Protein AF-0000000083104344 (afdb_homodimer)

pLDDT: mean 94.49, std 7.55, range [43.81, 98.81]

Secondary structure (DSSP, 8-state):
--EEEEEES-HHHHHHHHHHHHHH-SS--EEEEEES-TTS-SS--HHHHHHHHHHH-SSS-EEEEESSHHHHHHHHHHHHTS-HHHHTTEEE--S-HHHHHHHHHHHHHTT--HHHHHHHHHHGGG------/--EEEEEES-HHHHHHHHHHHHHH-SS--EEEEEES-TTS-SS--HHHHHHHHHHH-SSS-EEEEESSHHHHHHHHHHHHTS-HHHHTTEEE--S-HHHHHHHHHHHHHTT--HHHHHHHHHHGGG------

InterPro domains:
  IPR004701 Phosphotransferase system, mannose-type IIA component [PF03610] (3-117)
  IPR004701 Phosphotransferase system, mannose-type IIA component [PS51096] (1-128)
  IPR012844 Dihydroxyacetone kinase phosphotransferase subunit, N-terminal domain [TIGR02364] (2-124)
  IPR036662 Phosphotransferase system, mannose-type IIA component superfamily [G3DSA:3.40.50.510] (1-128)
  IPR036662 Phosphotransferase system, mannose-type IIA component superfamily [SSF53062] (1-128)
  IPR039643 Dihydroxyacetone kinase phosphotransferase subunit DhaM [PTHR38594] (1-129)

Structure (mmCIF, N/CA/C/O backbone):
data_AF-0000000083104344-model_v1
#
loop_
_entity.id
_entity.type
_entity.pdbx_description
1 polymer 'phosphoenolpyruvate--glycerone phosphotransferase'
#
loop_
_atom_site.group_PDB
_atom_site.id
_atom_site.type_symbol
_atom_site.label_atom_id
_atom_site.label_alt_id
_atom_site.label_comp_id
_atom_site.label_asym_id
_atom_site.label_entity_id
_atom_site.label_seq_id
_atom_site.pdbx_PDB_ins_code
_atom_site.Cartn_x
_atom_site.Cartn_y
_atom_site.Cartn_z
_atom_site.occupancy
_atom_site.B_iso_or_equiv
_atom_site.auth_seq_id
_atom_site.auth_comp_id
_atom_site.auth_asym_id
_atom_site.auth_atom_id
_atom_site.pdbx_PDB_model_num
ATOM 1 N N . MET A 1 1 ? -5.652 -21.922 -9.305 1 89.94 1 MET A N 1
ATOM 2 C CA . MET A 1 1 ? -6.02 -20.562 -8.945 1 89.94 1 MET A CA 1
ATOM 3 C C . MET A 1 1 ? -4.863 -19.594 -9.195 1 89.94 1 MET A C 1
ATOM 5 O O . MET A 1 1 ? -3.697 -20 -9.125 1 89.94 1 MET A O 1
ATOM 9 N N . ILE A 1 2 ? -5.172 -18.438 -9.602 1 96.44 2 ILE A N 1
ATOM 10 C CA . ILE A 1 2 ? -4.129 -17.453 -9.828 1 96.44 2 ILE A CA 1
ATOM 11 C C . ILE A 1 2 ? -3.494 -17.047 -8.5 1 96.44 2 ILE A C 1
ATOM 13 O O . ILE A 1 2 ? -4.199 -16.75 -7.531 1 96.44 2 ILE A O 1
ATOM 17 N N . GLY A 1 3 ? -2.213 -17.188 -8.398 1 98 3 GLY A N 1
ATOM 18 C CA . GLY A 1 3 ? -1.489 -16.75 -7.215 1 98 3 GLY A CA 1
ATOM 19 C C . GLY A 1 3 ? -1.139 -15.273 -7.238 1 98 3 GLY A C 1
ATOM 20 O O . GLY A 1 3 ? -0.984 -14.688 -8.312 1 98 3 GLY A O 1
ATOM 21 N N . ILE A 1 4 ? -1.075 -14.711 -6.109 1 98.44 4 ILE A N 1
ATOM 22 C CA . ILE A 1 4 ? -0.648 -13.328 -5.957 1 98.44 4 ILE A CA 1
ATOM 23 C C . ILE A 1 4 ? 0.55 -13.258 -5.012 1 98.44 4 ILE A C 1
ATOM 25 O O . ILE A 1 4 ? 0.563 -13.906 -3.967 1 98.44 4 ILE A O 1
ATOM 29 N N . VAL A 1 5 ? 1.564 -12.562 -5.395 1 98.81 5 VAL A N 1
ATOM 30 C CA . VAL A 1 5 ? 2.727 -12.336 -4.539 1 98.81 5 VAL A CA 1
ATOM 31 C C . VAL A 1 5 ? 2.84 -10.852 -4.203 1 98.81 5 VAL A C 1
ATOM 33 O O . VAL A 1 5 ? 2.82 -10 -5.098 1 98.81 5 VAL A O 1
ATOM 36 N N . ILE A 1 6 ? 2.936 -10.539 -2.943 1 98.81 6 ILE A N 1
ATOM 37 C CA . ILE A 1 6 ? 3.1 -9.172 -2.465 1 98.81 6 ILE A CA 1
ATOM 38 C C . ILE A 1 6 ? 4.566 -8.922 -2.119 1 98.81 6 ILE A C 1
ATOM 40 O O . ILE A 1 6 ? 5.078 -9.453 -1.133 1 98.81 6 ILE A O 1
ATOM 44 N N . VAL A 1 7 ? 5.23 -8.125 -2.932 1 98.56 7 VAL A N 1
ATOM 45 C CA . VAL A 1 7 ? 6.625 -7.758 -2.697 1 98.56 7 VAL A CA 1
ATOM 46 C C . VAL A 1 7 ? 6.695 -6.367 -2.07 1 98.56 7 VAL A C 1
ATOM 48 O O . VAL A 1 7 ? 6.215 -5.391 -2.652 1 98.56 7 VAL A O 1
ATOM 51 N N . SER A 1 8 ? 7.277 -6.309 -0.911 1 98.44 8 SER A N 1
ATOM 52 C CA . SER A 1 8 ? 7.414 -5.027 -0.219 1 98.44 8 SER A CA 1
ATOM 53 C C . SER A 1 8 ? 8.711 -4.973 0.583 1 98.44 8 SER A C 1
ATOM 55 O O . SER A 1 8 ? 9.25 -6.008 0.98 1 98.44 8 SER A O 1
ATOM 57 N N . HIS A 1 9 ? 9.227 -3.768 0.746 1 98 9 HIS A N 1
ATOM 58 C CA . HIS A 1 9 ? 10.367 -3.559 1.639 1 98 9 HIS A CA 1
ATOM 59 C C . HIS A 1 9 ? 9.984 -3.842 3.088 1 98 9 HIS A C 1
ATOM 61 O O . HIS A 1 9 ? 10.852 -4.109 3.92 1 98 9 HIS A O 1
ATOM 67 N N . SER A 1 10 ? 8.734 -3.781 3.391 1 97.94 10 SER A N 1
ATOM 68 C CA . SER A 1 10 ? 8.242 -3.85 4.762 1 97.94 10 SER A CA 1
ATOM 69 C C . SER A 1 10 ? 7.418 -5.109 4.988 1 97.94 10 SER A C 1
ATOM 71 O O . SER A 1 10 ? 6.398 -5.32 4.324 1 97.94 10 SER A O 1
ATOM 73 N N . HIS A 1 11 ? 7.758 -5.93 6.02 1 97.81 11 HIS A N 1
ATOM 74 C CA . HIS A 1 11 ? 6.953 -7.078 6.418 1 97.81 11 HIS A CA 1
ATOM 75 C C . HIS A 1 11 ? 5.551 -6.652 6.84 1 97.81 11 HIS A C 1
ATOM 77 O O . HIS A 1 11 ? 4.57 -7.332 6.535 1 97.81 11 HIS A O 1
ATOM 83 N N . LYS A 1 12 ? 5.461 -5.578 7.551 1 97.81 12 LYS A N 1
ATOM 84 C CA . LYS A 1 12 ? 4.176 -5.105 8.055 1 97.81 12 LYS A CA 1
ATOM 85 C C . LYS A 1 12 ? 3.229 -4.762 6.906 1 97.81 12 LYS A C 1
ATOM 87 O O . LYS A 1 12 ? 2.051 -5.121 6.941 1 97.81 12 LYS A O 1
ATOM 92 N N . ILE A 1 13 ? 3.762 -4.035 5.906 1 98.56 13 ILE A N 1
ATOM 93 C CA . ILE A 1 13 ? 2.93 -3.654 4.77 1 98.56 13 ILE A CA 1
ATOM 94 C C . ILE A 1 13 ? 2.418 -4.906 4.066 1 98.56 13 ILE A C 1
ATOM 96 O O . ILE A 1 13 ? 1.218 -5.035 3.811 1 98.56 13 ILE A O 1
ATOM 100 N N . ALA A 1 14 ? 3.34 -5.84 3.826 1 98.5 14 ALA A N 1
ATOM 101 C CA . ALA A 1 14 ? 2.939 -7.055 3.117 1 98.5 14 ALA A CA 1
ATOM 102 C C . ALA A 1 14 ? 1.904 -7.84 3.916 1 98.5 14 ALA A C 1
ATOM 104 O O . ALA A 1 14 ? 0.883 -8.266 3.371 1 98.5 14 ALA A O 1
ATOM 105 N N . ASP A 1 15 ? 2.143 -8.016 5.184 1 97.62 15 ASP A N 1
ATOM 106 C CA . ASP A 1 15 ? 1.208 -8.742 6.035 1 97.62 15 ASP A CA 1
ATOM 107 C C . ASP A 1 15 ? -0.145 -8.039 6.094 1 97.62 15 ASP A C 1
ATOM 109 O O . ASP A 1 15 ? -1.191 -8.688 6.062 1 97.62 15 ASP A O 1
ATOM 113 N N . GLY A 1 16 ? -0.123 -6.758 6.223 1 98 16 GLY A N 1
ATOM 114 C CA . GLY A 1 16 ? -1.352 -5.98 6.25 1 98 16 GLY A CA 1
ATOM 115 C C . GLY A 1 16 ? -2.152 -6.086 4.965 1 98 16 GLY A C 1
ATOM 116 O O . GLY A 1 16 ? -3.379 -6.195 5 1 98 16 GLY A O 1
ATOM 117 N N . VAL A 1 17 ? -1.463 -6.016 3.848 1 98.19 17 VAL A N 1
ATOM 118 C CA . VAL A 1 17 ? -2.121 -6.133 2.551 1 98.19 17 VAL A CA 1
ATOM 119 C C . VAL A 1 17 ? -2.807 -7.492 2.439 1 98.19 17 VAL A C 1
ATOM 121 O O . VAL A 1 17 ? -3.941 -7.586 1.965 1 98.19 17 VAL A O 1
ATOM 124 N N . ILE A 1 18 ? -2.139 -8.516 2.867 1 97.31 18 ILE A N 1
ATOM 125 C CA . ILE A 1 18 ? -2.699 -9.859 2.795 1 97.31 18 ILE A CA 1
ATOM 126 C C . ILE A 1 18 ? -3.934 -9.953 3.688 1 97.31 18 ILE A C 1
ATOM 128 O O . ILE A 1 18 ? -4.969 -10.477 3.271 1 97.31 18 ILE A O 1
ATOM 132 N N . GLU A 1 19 ? -3.846 -9.445 4.867 1 96.19 19 GLU A N 1
ATOM 133 C CA . GLU A 1 19 ? -4.98 -9.477 5.785 1 96.19 19 GLU A CA 1
ATOM 134 C C . GLU A 1 19 ? -6.168 -8.695 5.223 1 96.19 19 GLU A C 1
ATOM 136 O O . GLU A 1 19 ? -7.301 -9.18 5.246 1 96.19 19 GLU A O 1
ATOM 141 N N . LEU A 1 20 ? -5.965 -7.504 4.781 1 96.56 20 LEU A N 1
ATOM 142 C CA . LEU A 1 20 ? -7.016 -6.66 4.227 1 96.56 20 LEU A CA 1
ATOM 143 C C . LEU A 1 20 ? -7.641 -7.309 2.994 1 96.56 20 LEU A C 1
ATOM 145 O O . LEU A 1 20 ? -8.867 -7.355 2.867 1 96.56 20 LEU A O 1
ATOM 149 N N . SER A 1 21 ? -6.773 -7.805 2.102 1 95.19 21 SER A N 1
ATOM 150 C CA . SER A 1 21 ? -7.242 -8.445 0.876 1 95.19 21 SER A CA 1
ATOM 151 C C . SER A 1 21 ? -8.094 -9.672 1.184 1 95.19 21 SER A C 1
ATOM 153 O O . SER A 1 21 ? -9.086 -9.93 0.498 1 95.19 21 SER A O 1
ATOM 155 N N . SER A 1 22 ? -7.664 -10.422 2.174 1 92.75 22 SER A N 1
ATOM 156 C CA . SER A 1 22 ? -8.398 -11.617 2.559 1 92.75 22 SER A CA 1
ATOM 157 C C . SER A 1 22 ? -9.812 -11.273 3.027 1 92.75 22 SER A C 1
ATOM 159 O O . SER A 1 22 ? -10.742 -12.062 2.834 1 92.75 22 SER A O 1
ATOM 161 N N . GLN A 1 23 ? -10.008 -10.125 3.607 1 91 23 GLN A N 1
ATOM 162 C CA . GLN A 1 23 ? -11.32 -9.688 4.062 1 91 23 GLN A CA 1
ATOM 163 C C . GLN A 1 23 ? -12.188 -9.25 2.887 1 91 23 GLN A C 1
ATOM 165 O O . GLN A 1 23 ? -13.414 -9.297 2.967 1 91 23 GLN A O 1
ATOM 170 N N . MET A 1 24 ? -11.508 -8.82 1.852 1 87.31 24 MET A N 1
ATOM 171 C CA . MET A 1 24 ? -12.227 -8.312 0.688 1 87.31 24 MET A CA 1
ATOM 172 C C . MET A 1 24 ? -12.594 -9.445 -0.265 1 87.31 24 MET A C 1
ATOM 174 O O . MET A 1 24 ? -13.453 -9.281 -1.133 1 87.31 24 MET A O 1
ATOM 178 N N . ALA A 1 25 ? -11.945 -10.492 -0.102 1 87.88 25 ALA A N 1
ATOM 179 C CA . ALA A 1 25 ? -12.133 -11.633 -0.996 1 87.88 25 ALA A CA 1
ATOM 180 C C . ALA A 1 25 ? -13.406 -12.398 -0.652 1 87.88 25 ALA A C 1
ATOM 182 O O . ALA A 1 25 ? -13.828 -12.43 0.506 1 87.88 25 ALA A O 1
ATOM 183 N N . GLN A 1 26 ? -13.969 -12.953 -1.609 1 84 26 GLN A N 1
ATOM 184 C CA . GLN A 1 26 ? -15.148 -13.789 -1.436 1 84 26 GLN A CA 1
ATOM 185 C C . GLN A 1 26 ? -14.773 -15.266 -1.387 1 84 26 GLN A C 1
ATOM 187 O O . GLN A 1 26 ? -15.641 -16.141 -1.318 1 84 26 GLN A O 1
ATOM 192 N N . SER A 1 27 ? -13.594 -15.586 -1.545 1 84.94 27 SER A N 1
ATOM 193 C CA . SER A 1 27 ? -13.07 -16.953 -1.507 1 84.94 27 SER A CA 1
ATOM 194 C C . SER A 1 27 ? -11.633 -16.969 -1.008 1 84.94 27 SER A C 1
ATOM 196 O O . SER A 1 27 ? -11.047 -15.93 -0.74 1 84.94 27 SER A O 1
ATOM 198 N N . ASN A 1 28 ? -11.172 -18.156 -0.859 1 86.81 28 ASN A N 1
ATOM 199 C CA . ASN A 1 28 ? -9.773 -18.281 -0.471 1 86.81 28 ASN A CA 1
ATOM 200 C C . ASN A 1 28 ? -8.844 -17.781 -1.564 1 86.81 28 ASN A C 1
ATOM 202 O O . ASN A 1 28 ? -9.047 -18.062 -2.746 1 86.81 28 ASN A O 1
ATOM 206 N N . ILE A 1 29 ? -8.039 -17 -1.196 1 90.81 29 ILE A N 1
ATOM 207 C CA . ILE A 1 29 ? -7.074 -16.438 -2.139 1 90.81 29 ILE A CA 1
ATOM 208 C C . ILE A 1 29 ? -5.676 -16.969 -1.818 1 90.81 29 ILE A C 1
ATOM 210 O O . ILE A 1 29 ? -5.328 -17.156 -0.649 1 90.81 29 ILE A O 1
ATOM 214 N N . ASN A 1 30 ? -4.953 -17.328 -2.803 1 96.19 30 ASN A N 1
ATOM 215 C CA . ASN A 1 30 ? -3.549 -17.719 -2.697 1 96.19 30 ASN A CA 1
ATOM 216 C C . ASN A 1 30 ? -2.623 -16.516 -2.822 1 96.19 30 ASN A C 1
ATOM 218 O O . ASN A 1 30 ? -2.168 -16.188 -3.92 1 96.19 30 ASN A O 1
ATOM 222 N N . ILE A 1 31 ? -2.379 -15.859 -1.741 1 97.81 31 ILE A N 1
ATOM 223 C CA . ILE A 1 31 ? -1.57 -14.641 -1.681 1 97.81 31 ILE A CA 1
ATOM 224 C C . ILE A 1 31 ? -0.383 -14.859 -0.746 1 97.81 31 ILE A C 1
ATOM 226 O O . ILE A 1 31 ? -0.56 -15.234 0.416 1 97.81 31 ILE A O 1
ATOM 230 N N . ILE A 1 32 ? 0.845 -14.688 -1.263 1 98.25 32 ILE A N 1
ATOM 231 C CA . ILE A 1 32 ? 2.08 -14.992 -0.548 1 98.25 32 ILE A CA 1
ATOM 232 C C . ILE A 1 32 ? 2.922 -13.727 -0.407 1 98.25 32 ILE A C 1
ATOM 234 O O . ILE A 1 32 ? 3.133 -13.008 -1.382 1 98.25 32 ILE A O 1
ATOM 238 N N . PRO A 1 33 ? 3.355 -13.445 0.819 1 98.31 33 PRO A N 1
ATOM 239 C CA . PRO A 1 33 ? 4.234 -12.281 0.994 1 98.31 33 PRO A CA 1
ATOM 240 C C . PRO A 1 33 ? 5.688 -12.586 0.631 1 98.31 33 PRO A C 1
ATOM 242 O O . PRO A 1 33 ? 6.141 -13.727 0.771 1 98.31 33 PRO A O 1
ATOM 245 N N . ALA A 1 34 ? 6.371 -11.68 0.081 1 98.31 34 ALA A N 1
ATOM 246 C CA . ALA A 1 34 ? 7.824 -11.586 -0.038 1 98.31 34 ALA A CA 1
ATOM 247 C C . ALA A 1 34 ? 8.32 -10.203 0.391 1 98.31 34 ALA A C 1
ATOM 249 O O . ALA A 1 34 ? 8.438 -9.297 -0.435 1 98.31 34 ALA A O 1
ATOM 250 N N . ALA A 1 35 ? 8.609 -10.133 1.744 1 98 35 ALA A N 1
ATOM 251 C CA . ALA A 1 35 ? 8.844 -8.797 2.279 1 98 35 ALA A CA 1
ATOM 252 C C . ALA A 1 35 ? 10.008 -8.789 3.268 1 98 35 ALA A C 1
ATOM 254 O O . ALA A 1 35 ? 10.219 -9.773 3.988 1 98 35 ALA A O 1
ATOM 255 N N . GLY A 1 36 ? 10.711 -7.668 3.221 1 96.62 36 GLY A N 1
ATOM 256 C CA . GLY A 1 36 ? 11.789 -7.48 4.184 1 96.62 36 GLY A CA 1
ATOM 257 C C . GLY A 1 36 ? 12.977 -8.391 3.934 1 96.62 36 GLY A C 1
ATOM 258 O O . GLY A 1 36 ? 12.969 -9.188 2.994 1 96.62 36 GLY A O 1
ATOM 259 N N . THR A 1 37 ? 13.984 -8.125 4.742 1 94.44 37 THR A N 1
ATOM 260 C CA . THR A 1 37 ? 15.156 -8.992 4.723 1 94.44 37 THR A CA 1
ATOM 261 C C . THR A 1 37 ? 14.977 -10.164 5.68 1 94.44 37 THR A C 1
ATOM 263 O O . THR A 1 37 ? 14 -10.219 6.426 1 94.44 37 THR A O 1
ATOM 266 N N . ASP A 1 38 ? 15.906 -11.031 5.574 1 89.38 38 ASP A N 1
ATOM 267 C CA . ASP A 1 38 ? 15.805 -12.25 6.379 1 89.38 38 ASP A CA 1
ATOM 268 C C . ASP A 1 38 ? 15.914 -11.93 7.867 1 89.38 38 ASP A C 1
ATOM 270 O O . ASP A 1 38 ? 15.336 -12.633 8.703 1 89.38 38 ASP A O 1
ATOM 274 N N . ASP A 1 39 ? 16.594 -10.812 8.125 1 90.75 39 ASP A N 1
ATOM 275 C CA . ASP A 1 39 ? 16.781 -10.445 9.531 1 90.75 39 ASP A CA 1
ATOM 276 C C . ASP A 1 39 ? 15.727 -9.453 9.984 1 90.75 39 ASP A C 1
ATOM 278 O O . ASP A 1 39 ? 15.852 -8.852 11.055 1 90.75 39 ASP A O 1
ATOM 282 N N . GLY A 1 40 ? 14.711 -9.25 9.211 1 87.69 40 GLY A N 1
ATOM 283 C CA . GLY A 1 40 ? 13.531 -8.516 9.633 1 87.69 40 GLY A CA 1
ATOM 284 C C . GLY A 1 40 ? 13.633 -7.023 9.367 1 87.69 40 GLY A C 1
ATOM 285 O O . GLY A 1 40 ? 12.75 -6.258 9.758 1 87.69 40 GLY A O 1
ATOM 286 N N . ARG A 1 41 ? 14.672 -6.547 8.664 1 93.31 41 ARG A N 1
ATOM 287 C CA . ARG A 1 41 ? 14.867 -5.129 8.367 1 93.31 41 ARG A CA 1
ATOM 288 C C . ARG A 1 41 ? 14.125 -4.734 7.094 1 93.31 41 ARG A C 1
ATOM 290 O O . ARG A 1 41 ? 13.695 -5.598 6.328 1 93.31 41 ARG A O 1
ATOM 297 N N . ILE A 1 42 ? 13.938 -3.471 6.93 1 96.06 42 ILE A N 1
ATOM 298 C CA . ILE A 1 42 ? 13.359 -2.928 5.703 1 96.06 42 ILE A CA 1
ATOM 299 C C . ILE A 1 42 ? 14.25 -3.285 4.512 1 96.06 42 ILE A C 1
ATOM 301 O O . ILE A 1 42 ? 15.469 -3.109 4.566 1 96.06 42 ILE A O 1
ATOM 305 N N . GLY A 1 43 ? 13.711 -3.826 3.502 1 96.06 43 GLY A N 1
ATOM 306 C CA . GLY A 1 43 ? 14.43 -4.258 2.312 1 96.06 43 GLY A CA 1
ATOM 307 C C . GLY A 1 43 ? 13.711 -5.352 1.545 1 96.06 43 GLY A C 1
ATOM 308 O O . GLY A 1 43 ? 12.531 -5.613 1.786 1 96.06 43 GLY A O 1
ATOM 309 N N . THR A 1 44 ? 14.336 -5.859 0.524 1 96.94 44 THR A N 1
ATOM 310 C CA . THR A 1 44 ? 13.82 -6.969 -0.272 1 96.94 44 THR A CA 1
ATOM 311 C C . THR A 1 44 ? 14.859 -8.078 -0.388 1 96.94 44 THR A C 1
ATOM 313 O O . THR A 1 44 ? 16.031 -7.863 -0.115 1 96.94 44 THR A O 1
ATOM 316 N N . ASP A 1 45 ? 14.422 -9.18 -0.635 1 97.12 45 ASP A N 1
ATOM 317 C CA . ASP A 1 45 ? 15.258 -10.359 -0.814 1 97.12 45 ASP A CA 1
ATOM 318 C C . ASP A 1 45 ? 14.828 -11.156 -2.047 1 97.12 45 ASP A C 1
ATOM 320 O O . ASP A 1 45 ? 13.742 -11.734 -2.072 1 97.12 45 ASP A O 1
ATOM 324 N N . VAL A 1 46 ? 15.773 -11.219 -2.992 1 97.5 46 VAL A N 1
ATOM 325 C CA . VAL A 1 46 ? 15.5 -11.82 -4.297 1 97.5 46 VAL A CA 1
ATOM 326 C C . VAL A 1 46 ? 15.109 -13.281 -4.121 1 97.5 46 VAL A C 1
ATOM 328 O O . VAL A 1 46 ? 14.195 -13.773 -4.793 1 97.5 46 VAL A O 1
ATOM 331 N N . ILE A 1 47 ? 15.789 -13.969 -3.258 1 97.88 47 ILE A N 1
ATOM 332 C CA . ILE A 1 47 ? 15.523 -15.391 -3.031 1 97.88 47 ILE A CA 1
ATOM 333 C C . ILE A 1 47 ? 14.148 -15.562 -2.393 1 97.88 47 ILE A C 1
ATOM 335 O O . ILE A 1 47 ? 13.414 -16.484 -2.734 1 97.88 47 ILE A O 1
ATOM 339 N N . LYS A 1 48 ? 13.758 -14.695 -1.479 1 97.56 48 LYS A N 1
ATOM 340 C CA . LYS A 1 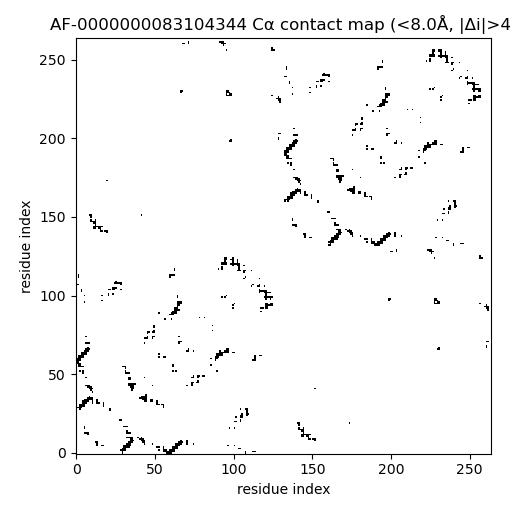48 ? 12.422 -14.719 -0.888 1 97.56 48 LYS A CA 1
ATOM 341 C C . LYS A 1 48 ? 11.352 -14.516 -1.952 1 97.56 48 LYS A C 1
ATOM 343 O O . LYS A 1 48 ? 10.312 -15.172 -1.925 1 97.56 48 LYS A O 1
ATOM 348 N N . ILE A 1 49 ? 11.602 -13.602 -2.855 1 98.44 49 ILE A N 1
ATOM 349 C CA . ILE A 1 49 ? 10.656 -13.312 -3.924 1 98.44 49 ILE A CA 1
ATOM 350 C C . ILE A 1 49 ? 10.516 -14.531 -4.836 1 98.44 49 ILE A C 1
ATOM 352 O O . ILE A 1 49 ? 9.406 -14.953 -5.16 1 98.44 49 ILE A O 1
ATOM 356 N N . LYS A 1 50 ? 11.664 -15.078 -5.207 1 98.62 50 LYS A N 1
ATOM 357 C CA . LYS A 1 50 ? 11.656 -16.266 -6.043 1 98.62 50 LYS A CA 1
ATOM 358 C C . LYS A 1 50 ? 10.836 -17.391 -5.398 1 98.62 50 LYS A C 1
ATOM 360 O O . LYS A 1 50 ? 9.984 -17.984 -6.047 1 98.62 50 LYS A O 1
ATOM 365 N N . ASN A 1 51 ? 11.109 -17.656 -4.141 1 98.56 51 ASN A N 1
ATOM 366 C CA . ASN A 1 51 ? 10.438 -18.734 -3.428 1 98.56 51 ASN A CA 1
ATOM 367 C C . ASN A 1 51 ? 8.938 -18.469 -3.295 1 98.56 51 ASN A C 1
ATOM 369 O O . ASN A 1 51 ? 8.125 -19.391 -3.352 1 98.56 51 ASN A O 1
ATOM 373 N N . ALA A 1 52 ? 8.562 -17.25 -3.043 1 98.62 52 ALA A N 1
ATOM 374 C CA . ALA A 1 52 ? 7.156 -16.875 -2.949 1 98.62 52 ALA A CA 1
ATOM 375 C C . ALA A 1 52 ? 6.43 -17.141 -4.266 1 98.62 52 ALA A C 1
ATOM 377 O O . ALA A 1 52 ? 5.289 -17.609 -4.266 1 98.62 52 ALA A O 1
ATOM 378 N N . ILE A 1 53 ? 7.078 -16.797 -5.379 1 98.69 53 ILE A N 1
ATOM 379 C CA . ILE A 1 53 ? 6.484 -17.016 -6.695 1 98.69 53 ILE A CA 1
ATOM 380 C C . ILE A 1 53 ? 6.262 -18.516 -6.914 1 98.69 53 ILE A C 1
ATOM 382 O O . ILE A 1 53 ? 5.188 -18.938 -7.352 1 98.69 53 ILE A O 1
ATOM 386 N N . ILE A 1 54 ? 7.262 -19.297 -6.57 1 98.62 54 ILE A N 1
ATOM 387 C CA . ILE A 1 54 ? 7.164 -20.734 -6.73 1 98.62 54 ILE A CA 1
ATOM 388 C C . ILE A 1 54 ? 6.023 -21.281 -5.871 1 98.62 54 ILE A C 1
ATOM 390 O O . ILE A 1 54 ? 5.223 -22.094 -6.332 1 98.62 54 ILE A O 1
ATOM 394 N N . LYS A 1 55 ? 5.973 -20.797 -4.691 1 98.5 55 LYS A N 1
ATOM 395 C CA . LYS A 1 55 ? 4.941 -21.25 -3.756 1 98.5 55 LYS A CA 1
ATOM 396 C C . LYS A 1 55 ? 3.555 -20.812 -4.23 1 98.5 55 LYS A C 1
ATOM 398 O O . LYS A 1 55 ? 2.574 -21.531 -4.027 1 98.5 55 LYS A O 1
ATOM 403 N N . ALA A 1 56 ? 3.404 -19.672 -4.859 1 98.25 56 ALA A N 1
ATOM 404 C CA . ALA A 1 56 ? 2.123 -19.109 -5.27 1 98.25 56 ALA A CA 1
ATOM 405 C C . ALA A 1 56 ? 1.586 -19.812 -6.512 1 98.25 56 ALA A C 1
ATOM 407 O O . ALA A 1 56 ? 0.377 -19.812 -6.758 1 98.25 56 ALA A O 1
ATOM 408 N N . ASP A 1 57 ? 2.428 -20.344 -7.266 1 97.75 57 ASP A N 1
ATOM 409 C CA . ASP A 1 57 ? 2.02 -20.922 -8.539 1 97.75 57 ASP A CA 1
ATOM 410 C C . ASP A 1 57 ? 1.352 -22.281 -8.336 1 97.75 57 ASP A C 1
ATOM 412 O O . ASP A 1 57 ? 1.968 -23.203 -7.805 1 97.75 57 ASP A O 1
ATOM 416 N N . THR A 1 58 ? 0.158 -22.359 -8.859 1 95.5 58 THR A N 1
ATOM 417 C CA . THR A 1 58 ? -0.558 -23.625 -8.828 1 95.5 58 THR A CA 1
ATOM 418 C C . THR A 1 58 ? -0.958 -24.062 -10.242 1 95.5 58 THR A C 1
ATOM 420 O O . THR A 1 58 ? -1.851 -24.891 -10.414 1 95.5 58 THR A O 1
ATOM 423 N N . GLY A 1 59 ? -0.378 -23.375 -11.133 1 95.62 59 GLY A N 1
ATOM 424 C CA . GLY A 1 59 ? -0.598 -23.812 -12.5 1 95.62 59 GLY A CA 1
ATOM 425 C C . GLY A 1 59 ? -1.312 -22.766 -13.352 1 95.62 59 GLY A C 1
ATOM 426 O O . GLY A 1 59 ? -1.242 -22.812 -14.578 1 95.62 59 GLY A O 1
ATOM 427 N N . GLU A 1 60 ? -2.047 -21.812 -12.797 1 96.12 60 GLU A N 1
ATOM 428 C CA . GLU A 1 60 ? -2.848 -20.859 -13.555 1 96.12 60 GLU A CA 1
ATOM 429 C C . GLU A 1 60 ? -2.158 -19.5 -13.641 1 96.12 60 GLU A C 1
ATOM 431 O O . GLU A 1 60 ? -2.703 -18.547 -14.211 1 96.12 60 GLU A O 1
ATOM 436 N N . GLY A 1 61 ? -0.908 -19.344 -13.047 1 97.75 61 GLY A N 1
ATOM 437 C CA . GLY A 1 61 ? -0.132 -18.109 -13.164 1 97.75 61 GLY A CA 1
ATOM 438 C C . GLY A 1 61 ? -0.081 -17.312 -11.883 1 97.75 61 GLY A C 1
ATOM 439 O O . GLY A 1 61 ? -0.758 -17.641 -10.906 1 97.75 61 GLY A O 1
ATOM 440 N N . VAL A 1 62 ? 0.811 -16.328 -11.914 1 98.56 62 VAL A N 1
ATOM 441 C CA . VAL A 1 62 ? 1.066 -15.531 -10.719 1 98.56 62 VAL A CA 1
ATOM 442 C C . VAL A 1 62 ? 1.136 -14.055 -11.094 1 98.56 62 VAL A C 1
ATOM 444 O O . VAL A 1 62 ? 1.779 -13.688 -12.086 1 98.56 62 VAL A O 1
ATOM 447 N N . ILE A 1 63 ? 0.446 -13.219 -10.367 1 98.5 63 ILE A N 1
ATOM 448 C CA . ILE A 1 63 ? 0.592 -11.766 -10.453 1 98.5 63 ILE A CA 1
ATOM 449 C C . ILE A 1 63 ? 1.416 -11.258 -9.273 1 98.5 63 ILE A C 1
ATOM 451 O O . ILE A 1 63 ? 1.119 -11.578 -8.117 1 98.5 63 ILE A O 1
ATOM 455 N N . VAL A 1 64 ? 2.436 -10.516 -9.602 1 98.62 64 VAL A N 1
ATOM 456 C CA . VAL A 1 64 ? 3.305 -9.938 -8.586 1 98.62 64 VAL A CA 1
ATOM 457 C C . VAL A 1 64 ? 3.035 -8.438 -8.469 1 98.62 64 VAL A C 1
ATOM 459 O O . VAL A 1 64 ? 2.986 -7.73 -9.484 1 98.62 64 VAL A O 1
ATOM 462 N N . LEU A 1 65 ? 2.803 -8.008 -7.262 1 98.25 65 LEU A N 1
ATOM 463 C CA . LEU A 1 65 ? 2.674 -6.59 -6.949 1 98.25 65 LEU A CA 1
ATOM 464 C C . LEU A 1 65 ? 3.832 -6.113 -6.082 1 98.25 65 LEU A C 1
ATOM 466 O O . LEU A 1 65 ? 4.168 -6.758 -5.082 1 98.25 65 LEU A O 1
ATOM 470 N N . ALA A 1 66 ? 4.426 -4.949 -6.492 1 97.75 66 ALA A N 1
ATOM 471 C CA . ALA A 1 66 ? 5.586 -4.406 -5.789 1 97.75 66 ALA A CA 1
ATOM 472 C C . ALA A 1 66 ? 5.336 -2.969 -5.348 1 97.75 66 ALA A C 1
ATOM 474 O O . ALA A 1 66 ? 4.578 -2.238 -5.988 1 97.75 66 ALA A O 1
ATOM 475 N N . ASP A 1 67 ? 5.969 -2.523 -4.316 1 95.88 67 ASP A N 1
ATOM 476 C CA . ASP A 1 67 ? 5.676 -1.214 -3.742 1 95.88 67 ASP A CA 1
ATOM 477 C C . ASP A 1 67 ? 6.473 -0.117 -4.445 1 95.88 67 ASP A C 1
ATOM 479 O O . ASP A 1 67 ? 5.898 0.751 -5.102 1 95.88 67 ASP A O 1
ATOM 483 N N . ILE A 1 68 ? 7.77 -0.138 -4.387 1 91.56 68 ILE A N 1
ATOM 484 C CA . ILE A 1 68 ? 8.578 0.937 -4.953 1 91.56 68 ILE A CA 1
ATOM 485 C C . ILE A 1 68 ? 9.516 0.37 -6.016 1 91.56 68 ILE A C 1
ATOM 487 O O . ILE A 1 68 ? 9.547 -0.842 -6.242 1 91.56 68 ILE A O 1
ATOM 491 N N . GLY A 1 69 ? 10.234 1.249 -6.695 1 88.31 69 GLY A N 1
ATOM 492 C CA . GLY A 1 69 ? 11.078 0.887 -7.82 1 88.31 69 GLY A CA 1
ATOM 493 C C . GLY A 1 69 ? 12.094 -0.19 -7.48 1 88.31 69 GLY A C 1
ATOM 494 O O . GLY A 1 69 ? 12.258 -1.155 -8.227 1 88.31 69 GLY A O 1
ATOM 495 N N . SER A 1 70 ? 12.719 -0.112 -6.383 1 91.12 70 SER A N 1
ATOM 496 C CA . SER A 1 70 ? 13.742 -1.088 -6.016 1 91.12 70 SER A CA 1
ATOM 497 C C . SER A 1 70 ? 13.148 -2.486 -5.887 1 91.12 70 SER A C 1
ATOM 499 O O . SER A 1 70 ? 13.805 -3.479 -6.215 1 91.12 70 SER A O 1
ATOM 501 N N . SER A 1 71 ? 11.945 -2.545 -5.387 1 95 71 SER A N 1
ATOM 502 C CA . SER A 1 71 ? 11.289 -3.842 -5.262 1 95 71 SER A CA 1
ATOM 503 C C . SER A 1 71 ? 10.977 -4.438 -6.633 1 95 71 SER A C 1
ATOM 505 O O . SER A 1 71 ? 10.977 -5.656 -6.797 1 95 71 SER A O 1
ATOM 507 N N . VAL A 1 72 ? 10.695 -3.604 -7.594 1 95.25 72 VAL A N 1
ATOM 508 C CA . VAL A 1 72 ? 10.453 -4.059 -8.953 1 95.25 72 VAL A CA 1
ATOM 509 C C . VAL A 1 72 ? 11.727 -4.664 -9.539 1 95.25 72 VAL A C 1
ATOM 511 O O . VAL A 1 72 ? 11.688 -5.738 -10.148 1 95.25 72 VAL A O 1
ATOM 514 N N . MET A 1 73 ? 12.828 -4.012 -9.328 1 94.69 73 MET A N 1
ATOM 515 C CA . MET A 1 73 ? 14.109 -4.531 -9.797 1 94.69 73 MET A CA 1
ATOM 516 C C . MET A 1 73 ? 14.414 -5.887 -9.172 1 94.69 73 MET A C 1
ATOM 518 O O . MET A 1 73 ? 14.852 -6.812 -9.859 1 94.69 73 MET A O 1
ATOM 522 N N . SER A 1 74 ? 14.227 -5.992 -7.867 1 96.75 74 SER A N 1
ATOM 523 C CA . SER A 1 74 ? 14.438 -7.258 -7.176 1 96.75 74 SER A CA 1
ATOM 524 C C . SER A 1 74 ? 13.539 -8.352 -7.746 1 96.75 74 SER A C 1
ATOM 526 O O . SER A 1 74 ? 13.961 -9.508 -7.871 1 96.75 74 SER A O 1
ATOM 528 N N . THR A 1 75 ? 12.344 -8.016 -8.039 1 97.62 75 THR A N 1
ATOM 529 C CA . THR A 1 75 ? 11.406 -8.969 -8.625 1 97.62 75 THR A CA 1
ATOM 530 C C . THR A 1 75 ? 11.883 -9.445 -9.992 1 97.62 75 THR A C 1
ATOM 532 O O . THR A 1 75 ? 11.82 -10.641 -10.297 1 97.62 75 THR A O 1
ATOM 535 N N . GLU A 1 76 ? 12.336 -8.469 -10.82 1 96.56 76 GLU A N 1
ATOM 536 C CA . GLU A 1 76 ? 12.852 -8.82 -12.141 1 96.56 76 GLU A CA 1
ATOM 537 C C . GLU A 1 76 ? 14.039 -9.773 -12.023 1 96.56 76 GLU A C 1
ATOM 539 O O . GLU A 1 76 ? 14.172 -10.703 -12.82 1 96.56 76 GLU A O 1
ATOM 544 N N . MET A 1 77 ? 14.906 -9.547 -11.039 1 97.31 77 MET A N 1
ATOM 545 C CA . MET A 1 77 ? 16.031 -10.438 -10.805 1 97.31 77 MET A CA 1
ATOM 546 C C . MET A 1 77 ? 15.562 -11.836 -10.422 1 97.31 77 MET A C 1
ATOM 548 O O . MET A 1 77 ? 16.125 -12.836 -10.867 1 97.31 77 MET A O 1
ATOM 552 N N . ALA A 1 78 ? 14.523 -11.914 -9.586 1 97.94 78 ALA A N 1
ATOM 553 C CA . ALA A 1 78 ? 13.945 -13.195 -9.211 1 97.94 78 ALA A CA 1
ATOM 554 C C . ALA A 1 78 ? 13.414 -13.938 -10.43 1 97.94 78 ALA A C 1
ATOM 556 O O . ALA A 1 78 ? 13.523 -15.164 -10.523 1 97.94 78 ALA A O 1
ATOM 557 N N . PHE A 1 79 ? 12.773 -13.172 -11.391 1 97.56 79 PHE A N 1
ATOM 558 C CA . PHE A 1 79 ? 12.219 -13.758 -12.609 1 97.56 79 PHE A CA 1
ATOM 559 C C . PHE A 1 79 ? 13.297 -14.5 -13.391 1 97.56 79 PHE A C 1
ATOM 561 O O . PHE A 1 79 ? 13.039 -15.555 -13.969 1 97.56 79 PHE A O 1
ATOM 568 N N . GLU A 1 80 ? 14.523 -13.93 -13.406 1 97.12 80 GLU A N 1
ATOM 569 C CA . GLU A 1 80 ? 15.633 -14.523 -14.148 1 97.12 80 GLU A CA 1
ATOM 570 C C . GLU A 1 80 ? 16.031 -15.867 -13.562 1 97.12 80 GLU A C 1
ATOM 572 O O . GLU A 1 80 ? 16.703 -16.672 -14.227 1 97.12 80 GLU A O 1
ATOM 577 N N . MET A 1 81 ? 15.672 -16.156 -12.352 1 98 81 MET A N 1
ATOM 578 C CA . MET A 1 81 ? 16.078 -17.359 -11.648 1 98 81 MET A CA 1
ATOM 579 C C . MET A 1 81 ? 15 -18.438 -11.758 1 98 81 MET A C 1
ATOM 581 O O . MET A 1 81 ? 15.219 -19.578 -11.344 1 98 81 MET A O 1
ATOM 585 N N . LEU A 1 82 ? 13.836 -18.094 -12.32 1 97.94 82 LEU A N 1
ATOM 586 C CA . LEU A 1 82 ? 12.742 -19.047 -12.469 1 97.94 82 LEU A CA 1
ATOM 587 C C . LEU A 1 82 ? 12.977 -19.969 -13.656 1 97.94 82 LEU A C 1
ATOM 589 O O . LEU A 1 82 ? 13.695 -19.609 -14.594 1 97.94 82 LEU A O 1
ATOM 593 N N . ASP A 1 83 ? 12.414 -21.156 -13.539 1 96.75 83 ASP A N 1
ATOM 594 C CA . ASP A 1 83 ? 12.43 -21.984 -14.734 1 96.75 83 ASP A CA 1
ATOM 595 C C . ASP A 1 83 ? 11.586 -21.375 -15.852 1 96.75 83 ASP A C 1
ATOM 597 O O . ASP A 1 83 ? 10.68 -20.578 -15.578 1 96.75 83 ASP A O 1
ATOM 601 N N . ASP A 1 84 ? 11.852 -21.734 -17.125 1 96.25 84 ASP A N 1
ATOM 602 C CA . ASP A 1 84 ? 11.266 -21.109 -18.297 1 96.25 84 ASP A CA 1
ATOM 603 C C . ASP A 1 84 ? 9.75 -21.266 -18.312 1 96.25 84 ASP A C 1
ATOM 605 O O . ASP A 1 84 ? 9.031 -20.344 -18.703 1 96.25 84 ASP A O 1
ATOM 609 N N . GLU A 1 85 ? 9.289 -22.359 -17.953 1 97.06 85 GLU A N 1
ATOM 610 C CA . GLU A 1 85 ? 7.852 -22.625 -18 1 97.06 85 GLU A CA 1
ATOM 611 C C . GLU A 1 85 ? 7.094 -21.703 -17.047 1 97.06 85 GLU A C 1
ATOM 613 O O . GLU A 1 85 ? 6.109 -21.078 -17.422 1 97.06 85 GLU A O 1
ATOM 618 N N . LEU A 1 86 ? 7.504 -21.703 -15.82 1 97 86 LEU A N 1
ATOM 619 C CA . LEU A 1 86 ? 6.875 -20.844 -14.828 1 97 86 LEU A CA 1
ATOM 620 C C . LEU A 1 86 ? 7 -19.375 -15.211 1 97 86 LEU A C 1
ATOM 622 O O . LEU A 1 86 ? 6.043 -18.609 -15.086 1 97 86 LEU A O 1
ATOM 626 N N . ARG A 1 87 ? 8.148 -18.984 -15.68 1 97.12 87 ARG A N 1
ATOM 627 C CA . ARG A 1 87 ? 8.438 -17.594 -16.016 1 97.12 87 ARG A CA 1
ATOM 628 C C . ARG A 1 87 ? 7.43 -17.062 -17.031 1 97.12 87 ARG A C 1
ATOM 630 O O . ARG A 1 87 ? 7.078 -15.883 -17 1 97.12 87 ARG A O 1
ATOM 637 N N . GLN A 1 88 ? 6.879 -17.859 -17.828 1 96.56 88 GLN A N 1
ATOM 638 C CA . GLN A 1 88 ? 5.98 -17.453 -18.906 1 96.56 88 GLN A CA 1
ATOM 639 C C . GLN A 1 88 ? 4.613 -17.062 -18.359 1 96.56 88 GLN A C 1
ATOM 641 O O . GLN A 1 88 ? 3.82 -16.422 -19.062 1 96.56 88 GLN A O 1
ATOM 646 N N . ARG A 1 89 ? 4.312 -17.453 -17.156 1 97.44 89 ARG A N 1
ATOM 647 C CA . ARG A 1 89 ? 2.988 -17.156 -16.625 1 97.44 89 ARG A CA 1
ATOM 648 C C . ARG A 1 89 ? 3.084 -16.359 -15.328 1 97.44 89 ARG A C 1
ATOM 650 O O . ARG A 1 89 ? 2.205 -16.453 -14.469 1 97.44 89 ARG A O 1
ATOM 657 N N . VAL A 1 90 ? 4.152 -15.703 -15.109 1 98.06 90 VAL A N 1
ATOM 658 C CA . VAL A 1 90 ? 4.336 -14.781 -13.992 1 98.06 90 VAL A CA 1
ATOM 659 C C . VAL A 1 90 ? 4.477 -13.352 -14.508 1 98.06 90 VAL A C 1
ATOM 661 O O . VAL A 1 90 ? 5.281 -13.086 -15.406 1 98.06 90 VAL A O 1
ATOM 664 N N . PHE A 1 91 ? 3.707 -12.406 -13.945 1 97.81 91 PHE A N 1
ATOM 665 C CA . PHE A 1 91 ? 3.725 -11.023 -14.414 1 97.81 91 PHE A CA 1
ATOM 666 C C . PHE A 1 91 ? 3.752 -10.055 -13.242 1 97.81 91 PHE A C 1
ATOM 668 O O . PHE A 1 91 ? 3.102 -10.289 -12.219 1 97.81 91 PHE A O 1
ATOM 675 N N . ILE A 1 92 ? 4.523 -9.062 -13.461 1 97.44 92 ILE A N 1
ATOM 676 C CA . ILE A 1 92 ? 4.406 -7.91 -12.57 1 97.44 92 ILE A CA 1
ATOM 677 C C . ILE A 1 92 ? 3.254 -7.02 -13.031 1 97.44 92 ILE A C 1
ATOM 679 O O . ILE A 1 92 ? 3.166 -6.664 -14.211 1 97.44 92 ILE A O 1
ATOM 683 N N . ALA A 1 93 ? 2.35 -6.707 -12.148 1 96.88 93 ALA A N 1
ATOM 684 C CA . ALA A 1 93 ? 1.317 -5.727 -12.469 1 96.88 93 ALA A CA 1
ATOM 685 C C . ALA A 1 93 ? 1.821 -4.305 -12.242 1 96.88 93 ALA A C 1
ATOM 687 O O . ALA A 1 93 ? 2.373 -3.996 -11.188 1 96.88 93 ALA A O 1
ATOM 688 N N . ASP A 1 94 ? 1.7 -3.445 -13.289 1 95.88 94 ASP A N 1
ATOM 689 C CA . ASP A 1 94 ? 1.989 -2.023 -13.141 1 95.88 94 ASP A CA 1
ATOM 690 C C . ASP A 1 94 ? 0.89 -1.322 -12.344 1 95.88 94 ASP A C 1
ATOM 692 O O . ASP A 1 94 ? 0.052 -0.623 -12.914 1 95.88 94 ASP A O 1
ATOM 696 N N . ALA A 1 95 ? 0.969 -1.523 -10.961 1 95.81 95 ALA A N 1
ATOM 697 C CA . ALA A 1 95 ? -0.123 -1.102 -10.086 1 95.81 95 ALA A CA 1
ATOM 698 C C . ALA A 1 95 ? 0.402 -0.659 -8.727 1 95.81 95 ALA A C 1
ATOM 700 O O . ALA A 1 95 ? 1.476 -1.09 -8.297 1 95.81 95 ALA A O 1
ATOM 701 N N . PRO A 1 96 ? -0.345 0.282 -8.109 1 96.12 96 PRO A N 1
ATOM 702 C CA . PRO A 1 96 ? -0.03 0.544 -6.707 1 96.12 96 PRO A CA 1
ATOM 703 C C . PRO A 1 96 ? -0.206 -0.688 -5.82 1 96.12 96 PRO A C 1
ATOM 705 O O . PRO A 1 96 ? -1.126 -1.481 -6.039 1 96.12 96 PRO A O 1
ATOM 708 N N . LEU A 1 97 ? 0.634 -0.794 -4.832 1 97.69 97 LEU A N 1
ATOM 709 C CA . LEU A 1 97 ? 0.737 -2.047 -4.094 1 97.69 97 LEU A CA 1
ATOM 710 C C . LEU A 1 97 ? -0.587 -2.389 -3.416 1 97.69 97 LEU A C 1
ATOM 712 O O . LEU A 1 97 ? -1.17 -3.441 -3.684 1 97.69 97 LEU A O 1
ATOM 716 N N . VAL A 1 98 ? -1.153 -1.52 -2.537 1 97.75 98 VAL A N 1
ATOM 717 C CA . VAL A 1 98 ? -2.32 -1.834 -1.719 1 97.75 98 VAL A CA 1
ATOM 718 C C . VAL A 1 98 ? -3.564 -1.914 -2.6 1 97.75 98 VAL A C 1
ATOM 720 O O . VAL A 1 98 ? -4.262 -2.932 -2.609 1 97.75 98 VAL A O 1
ATOM 723 N N . GLU A 1 99 ? -3.811 -0.912 -3.326 1 96.69 99 GLU A N 1
ATOM 724 C CA . GLU A 1 99 ? -5.008 -0.804 -4.156 1 96.69 99 GLU A CA 1
ATOM 725 C C . GLU A 1 99 ? -5.012 -1.856 -5.262 1 96.69 99 GLU A C 1
ATOM 727 O O . GLU A 1 99 ? -6.055 -2.439 -5.566 1 96.69 99 GLU A O 1
ATOM 732 N N . GLY A 1 100 ? -3.799 -2.053 -5.871 1 96.69 100 GLY A N 1
ATOM 733 C CA . GLY A 1 100 ? -3.697 -3.096 -6.879 1 96.69 100 GLY A CA 1
ATOM 734 C C . GLY A 1 100 ? -3.975 -4.484 -6.328 1 96.69 100 GLY A C 1
ATOM 735 O O . GLY A 1 100 ? -4.598 -5.309 -7 1 96.69 100 GLY A O 1
ATOM 736 N N . ALA A 1 101 ? -3.477 -4.766 -5.145 1 97.69 101 ALA A N 1
ATOM 737 C CA . ALA A 1 101 ? -3.725 -6.059 -4.508 1 97.69 101 ALA A CA 1
ATOM 738 C C . ALA A 1 101 ? -5.219 -6.293 -4.312 1 97.69 101 ALA A C 1
ATOM 740 O O . ALA A 1 101 ? -5.723 -7.391 -4.57 1 97.69 101 ALA A O 1
ATOM 741 N N . ILE A 1 102 ? -5.949 -5.242 -3.877 1 95.94 102 ILE A N 1
ATOM 742 C CA . ILE A 1 102 ? -7.387 -5.359 -3.66 1 95.94 102 ILE A CA 1
ATOM 743 C C . ILE A 1 102 ? -8.086 -5.648 -4.984 1 95.94 102 ILE A C 1
ATOM 745 O O . ILE A 1 102 ? -8.938 -6.539 -5.062 1 95.94 102 ILE A O 1
ATOM 749 N N . GLY A 1 103 ? -7.699 -4.906 -6.016 1 95.62 103 GLY A N 1
ATOM 750 C CA . GLY A 1 103 ? -8.273 -5.16 -7.328 1 95.62 103 GLY A CA 1
ATOM 751 C C . GLY A 1 103 ? -8.031 -6.578 -7.816 1 95.62 103 GLY A C 1
ATOM 752 O O . GLY A 1 103 ? -8.945 -7.227 -8.328 1 95.62 103 GLY A O 1
ATOM 753 N N . ALA A 1 104 ? -6.805 -7.051 -7.68 1 97.31 104 ALA A N 1
ATOM 754 C CA . ALA A 1 104 ? -6.43 -8.391 -8.125 1 97.31 104 ALA A CA 1
ATOM 755 C C . ALA A 1 104 ? -7.227 -9.461 -7.375 1 97.31 104 ALA A C 1
ATOM 757 O O . ALA A 1 104 ? -7.785 -10.367 -7.988 1 97.31 104 ALA A O 1
ATOM 758 N N . VAL A 1 105 ? -7.32 -9.328 -6.039 1 96.69 105 VAL A N 1
ATOM 759 C CA . VAL A 1 105 ? -7.949 -10.336 -5.191 1 96.69 105 VAL A CA 1
ATOM 760 C C . VAL A 1 105 ? -9.445 -10.398 -5.492 1 96.69 105 VAL A C 1
ATOM 762 O O . VAL A 1 105 ? -10.031 -11.484 -5.555 1 96.69 105 VAL A O 1
ATOM 765 N N . VAL A 1 106 ? -10.094 -9.242 -5.66 1 94.38 106 VAL A N 1
ATOM 766 C CA . VAL A 1 106 ? -11.516 -9.211 -5.992 1 94.38 106 VAL A CA 1
ATOM 767 C C . VAL A 1 106 ? -11.75 -9.922 -7.324 1 94.38 106 VAL A C 1
ATOM 769 O O . VAL A 1 106 ? -12.703 -10.695 -7.461 1 94.38 106 VAL A O 1
ATOM 772 N N . GLN A 1 107 ? -10.844 -9.672 -8.289 1 95.38 107 GLN A N 1
ATOM 773 C CA . GLN A 1 107 ? -10.992 -10.289 -9.602 1 95.38 107 GLN A CA 1
ATOM 774 C C . GLN A 1 107 ? -10.781 -11.797 -9.531 1 95.38 107 GLN A C 1
ATOM 776 O O . GLN A 1 107 ? -11.477 -12.562 -10.195 1 95.38 107 GLN A O 1
ATOM 781 N N . VAL A 1 108 ? -9.805 -12.297 -8.734 1 95.62 108 VAL A N 1
ATOM 782 C CA . VAL A 1 108 ? -9.578 -13.727 -8.531 1 95.62 108 VAL A CA 1
ATOM 783 C C . VAL A 1 108 ? -10.828 -14.367 -7.926 1 95.62 108 VAL A C 1
ATOM 785 O O . VAL A 1 108 ? -11.234 -15.453 -8.336 1 95.62 108 VAL A O 1
ATOM 788 N N . SER A 1 109 ? -11.422 -13.68 -6.965 1 94.06 109 SER A N 1
ATOM 789 C CA . SER A 1 109 ? -12.539 -14.203 -6.195 1 94.06 109 SER A CA 1
ATOM 790 C C . SER A 1 109 ? -13.758 -14.43 -7.086 1 94.06 109 SER A C 1
ATOM 792 O O . SER A 1 109 ? -14.609 -15.273 -6.785 1 94.06 109 SER A O 1
ATOM 794 N N . ILE A 1 110 ? -13.836 -13.68 -8.242 1 92.94 110 ILE A N 1
ATOM 795 C CA . ILE A 1 110 ? -15 -13.82 -9.109 1 92.94 110 ILE A CA 1
ATOM 796 C C . ILE A 1 110 ? -14.641 -14.641 -10.336 1 92.94 110 ILE A C 1
ATOM 798 O O . ILE A 1 110 ? -15.383 -14.664 -11.32 1 92.94 110 ILE A O 1
ATOM 802 N N . GLY A 1 111 ? -13.406 -15.234 -10.273 1 92.94 111 GLY A N 1
ATOM 803 C CA . GLY A 1 111 ? -13.07 -16.25 -11.258 1 92.94 111 GLY A CA 1
ATOM 804 C C . GLY A 1 111 ? -12.352 -15.688 -12.469 1 92.94 111 GLY A C 1
ATOM 805 O O . GLY A 1 111 ? -12.375 -16.281 -13.547 1 92.94 111 GLY A O 1
ATOM 806 N N . GLY A 1 112 ? -11.812 -14.562 -12.398 1 95 112 GLY A N 1
ATOM 807 C CA . GLY A 1 112 ? -11.062 -14 -13.516 1 95 112 GLY A CA 1
ATOM 808 C C . GLY A 1 112 ? -9.836 -14.82 -13.875 1 95 112 GLY A C 1
ATOM 809 O O . GLY A 1 112 ? -9.258 -15.492 -13.016 1 95 112 GLY A O 1
ATOM 810 N N . ASP A 1 113 ? -9.484 -14.734 -15.172 1 96.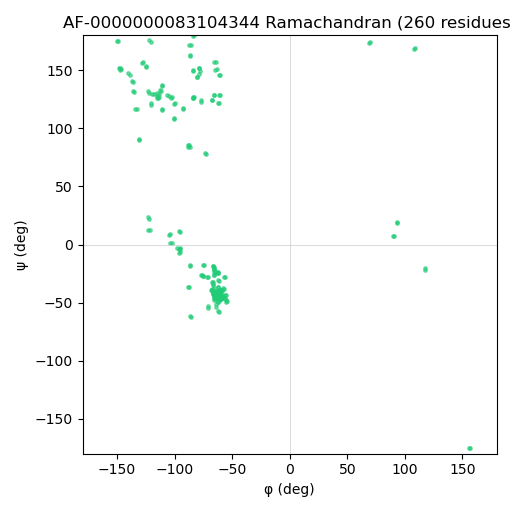88 113 ASP A N 1
ATOM 811 C CA . ASP A 1 113 ? -8.242 -15.375 -15.594 1 96.88 113 ASP A CA 1
ATOM 812 C C . ASP A 1 113 ? -7.039 -14.469 -15.352 1 96.88 113 ASP A C 1
ATOM 814 O O . ASP A 1 113 ? -7.18 -13.383 -14.781 1 96.88 113 ASP A O 1
ATOM 818 N N . LEU A 1 114 ? -5.898 -15 -15.695 1 97.62 114 LEU A N 1
ATOM 819 C CA . LEU A 1 114 ? -4.633 -14.336 -15.406 1 97.62 114 LEU A CA 1
ATOM 820 C C . LEU A 1 114 ? -4.621 -12.922 -15.977 1 97.62 114 LEU A C 1
ATOM 822 O O . LEU A 1 114 ? -4.242 -11.969 -15.281 1 97.62 114 LEU A O 1
ATOM 826 N N . ASN A 1 115 ? -5.012 -12.75 -17.219 1 97.81 115 ASN A N 1
ATOM 827 C CA . ASN A 1 115 ? -5.039 -11.445 -17.875 1 97.81 115 ASN A CA 1
ATOM 828 C C . ASN A 1 115 ? -6.035 -10.508 -17.203 1 97.81 115 ASN A C 1
ATOM 830 O O . ASN A 1 115 ? -5.762 -9.312 -17.031 1 97.81 115 ASN A O 1
ATOM 834 N N . GLN A 1 116 ? -7.176 -10.992 -16.828 1 97.62 116 GLN A N 1
ATOM 835 C CA . GLN A 1 116 ? -8.203 -10.203 -16.156 1 97.62 116 GLN A CA 1
ATOM 836 C C . GLN A 1 116 ? -7.73 -9.742 -14.781 1 97.62 116 GLN A C 1
ATOM 838 O O . GLN A 1 116 ? -8.008 -8.609 -14.375 1 97.62 116 GLN A O 1
ATOM 843 N N . VAL A 1 117 ? -7.066 -10.625 -14.062 1 97.69 117 VAL A N 1
ATOM 844 C CA . VAL A 1 117 ? -6.555 -10.305 -12.734 1 97.69 117 VAL A CA 1
ATOM 845 C C . VAL A 1 117 ? -5.48 -9.227 -12.844 1 97.69 117 VAL A C 1
ATOM 847 O O . VAL A 1 117 ? -5.48 -8.258 -12.078 1 97.69 117 VAL A O 1
ATOM 850 N N . LYS A 1 118 ? -4.559 -9.398 -13.797 1 97.94 118 LYS A N 1
ATOM 851 C CA . LYS A 1 118 ? -3.525 -8.391 -14.031 1 97.94 118 LYS A CA 1
ATOM 852 C C . LYS A 1 118 ? -4.145 -7.035 -14.359 1 97.94 118 LYS A C 1
ATOM 854 O O . LYS A 1 118 ? -3.727 -6.012 -13.812 1 97.94 118 LYS A O 1
ATOM 859 N N . LYS A 1 119 ? -5.113 -7.012 -15.219 1 97.62 119 LYS A N 1
ATOM 860 C CA . LYS A 1 119 ? -5.781 -5.781 -15.633 1 97.62 119 LYS A CA 1
ATOM 861 C C . LYS A 1 119 ? -6.492 -5.117 -14.453 1 97.62 119 LYS A C 1
ATOM 863 O O . LYS A 1 119 ? -6.465 -3.895 -14.32 1 97.62 119 LYS A O 1
ATOM 868 N N . ALA A 1 120 ? -7.156 -5.902 -13.648 1 96.88 120 ALA A N 1
ATOM 869 C CA . ALA A 1 120 ? -7.852 -5.379 -12.469 1 96.88 120 ALA A CA 1
ATOM 870 C C . ALA A 1 120 ? -6.879 -4.699 -11.516 1 96.88 120 ALA A C 1
ATOM 872 O O . ALA A 1 120 ? -7.18 -3.643 -10.953 1 96.88 120 ALA A O 1
ATOM 873 N N . ALA A 1 121 ? -5.746 -5.336 -11.258 1 97.12 121 ALA A N 1
ATOM 874 C CA . ALA A 1 121 ? -4.711 -4.723 -10.43 1 97.12 121 ALA A CA 1
ATOM 875 C C . ALA A 1 121 ? -4.258 -3.389 -11.016 1 97.12 121 ALA A C 1
ATOM 877 O O . ALA A 1 121 ? -4.145 -2.395 -10.297 1 97.12 121 ALA A O 1
ATOM 878 N N . GLU A 1 122 ? -4.043 -3.354 -12.305 1 96.06 122 GLU A N 1
ATOM 879 C CA . GLU A 1 122 ? -3.492 -2.188 -12.984 1 96.06 122 GLU A CA 1
ATOM 880 C C . GLU A 1 122 ? -4.508 -1.051 -13.047 1 96.06 122 GLU A C 1
ATOM 882 O O . GLU A 1 122 ? -4.137 0.124 -13.031 1 96.06 122 GLU A O 1
ATOM 887 N N . GLU A 1 123 ? -5.758 -1.379 -13.047 1 94.19 123 GLU A N 1
ATOM 888 C CA . GLU A 1 123 ? -6.824 -0.384 -13.078 1 94.19 123 GLU A CA 1
ATOM 889 C C . GLU A 1 123 ? -6.848 0.444 -11.797 1 94.19 123 GLU A C 1
ATOM 891 O O . GLU A 1 123 ? -7.414 1.537 -11.766 1 94.19 123 GLU A O 1
ATOM 896 N N . ALA A 1 124 ? -6.227 -0.089 -10.797 1 89.12 124 ALA A N 1
ATOM 897 C CA . ALA A 1 124 ? -6.172 0.613 -9.516 1 89.12 124 ALA A CA 1
ATOM 898 C C . ALA A 1 124 ? -5.445 1.947 -9.648 1 89.12 124 ALA A C 1
ATOM 900 O O . ALA A 1 124 ? -5.652 2.859 -8.852 1 89.12 124 ALA A O 1
ATOM 901 N N . LYS A 1 125 ? -4.578 2.068 -10.672 1 87.12 125 LYS A N 1
ATOM 902 C CA . LYS A 1 125 ? -3.867 3.312 -10.945 1 87.12 125 LYS A CA 1
ATOM 903 C C . LYS A 1 125 ? -4.836 4.434 -11.312 1 87.12 125 LYS A C 1
ATOM 905 O O . LYS A 1 125 ? -4.523 5.613 -11.141 1 87.12 125 LYS A O 1
ATOM 910 N N . THR A 1 126 ? -5.945 3.982 -11.766 1 82.94 126 THR A N 1
ATOM 911 C CA . THR A 1 126 ? -6.871 4.973 -12.305 1 82.94 126 THR A CA 1
ATOM 912 C C . THR A 1 126 ? -7.898 5.375 -11.258 1 82.94 126 THR A C 1
ATOM 914 O O . THR A 1 126 ? -8.734 6.254 -11.5 1 82.94 126 THR A O 1
ATOM 917 N N . ILE A 1 127 ? -7.828 4.766 -10.188 1 78.5 127 ILE A N 1
ATOM 918 C CA . ILE A 1 127 ? -8.797 5.07 -9.141 1 78.5 127 ILE A CA 1
ATOM 919 C C . ILE A 1 127 ? -8.656 6.527 -8.711 1 78.5 127 ILE A C 1
ATOM 921 O O . ILE A 1 127 ? -7.547 6.984 -8.414 1 78.5 127 ILE A O 1
ATOM 925 N N . VAL A 1 128 ? -9.734 7.184 -8.852 1 76.38 128 VAL A N 1
ATOM 926 C CA . VAL A 1 128 ? -9.82 8.578 -8.414 1 76.38 128 VAL A CA 1
ATOM 927 C C . VAL A 1 128 ? -10.359 8.633 -6.984 1 76.38 128 VAL A C 1
ATOM 929 O O . VAL A 1 128 ? -11.469 8.164 -6.715 1 76.38 128 VAL A O 1
ATOM 932 N N . LYS A 1 129 ? -9.602 9.102 -6.082 1 76.69 129 LYS A N 1
ATOM 933 C CA . LYS A 1 129 ? -10 9.133 -4.68 1 76.69 129 LYS A CA 1
ATOM 934 C C . LYS A 1 129 ? -10.773 10.406 -4.348 1 76.69 129 LYS A C 1
ATOM 936 O O . LYS A 1 129 ? -11.578 10.422 -3.418 1 76.69 129 LYS A O 1
ATOM 941 N N . ILE A 1 130 ? -10.344 11.352 -4.945 1 71.19 130 ILE A N 1
ATOM 942 C CA . ILE A 1 130 ? -10.992 12.609 -4.598 1 71.19 130 ILE A CA 1
ATOM 943 C C . ILE A 1 130 ? -11.82 13.109 -5.777 1 71.19 130 ILE A C 1
ATOM 945 O O . ILE A 1 130 ? -11.344 13.133 -6.914 1 71.19 130 ILE A O 1
ATOM 949 N N . ILE A 1 131 ? -13.133 13.164 -5.574 1 51.91 131 ILE A N 1
ATOM 950 C CA . ILE A 1 131 ? -13.969 13.82 -6.57 1 51.91 131 ILE A CA 1
ATOM 951 C C . ILE A 1 131 ? -14.039 15.32 -6.277 1 51.91 131 ILE A C 1
ATOM 953 O O . ILE A 1 131 ? -14.461 15.727 -5.191 1 51.91 131 ILE A O 1
ATOM 957 N N . ASN A 1 132 ? -13 15.883 -6.793 1 44.03 132 ASN A N 1
ATOM 958 C CA . ASN A 1 132 ? -13.148 17.328 -6.719 1 44.03 132 ASN A CA 1
ATOM 959 C C . ASN A 1 132 ? -14.492 17.797 -7.281 1 44.03 132 ASN A C 1
ATOM 961 O O . ASN A 1 132 ? -15.047 17.141 -8.164 1 44.03 132 ASN A O 1
ATOM 965 N N . MET B 1 1 ? 6.027 22.188 10.148 1 89.81 1 MET B N 1
ATOM 966 C CA . MET B 1 1 ? 6.273 21.094 9.195 1 89.81 1 MET B CA 1
ATOM 967 C C . MET B 1 1 ? 4.961 20.516 8.688 1 89.81 1 MET B C 1
ATOM 969 O O . MET B 1 1 ? 3.957 20.516 9.398 1 89.81 1 MET B O 1
ATOM 973 N N . ILE B 1 2 ? 4.957 20.172 7.469 1 96.44 2 ILE B N 1
ATOM 974 C CA . ILE B 1 2 ? 3.75 19.578 6.91 1 96.44 2 ILE B CA 1
ATOM 975 C C . ILE B 1 2 ? 3.514 18.203 7.535 1 96.44 2 ILE B C 1
ATOM 977 O O . ILE B 1 2 ? 4.434 17.391 7.621 1 96.44 2 ILE B O 1
ATOM 981 N N . GLY B 1 3 ? 2.352 18.031 8.102 1 98 3 GLY B N 1
ATOM 982 C CA . GLY B 1 3 ? 1.982 16.734 8.648 1 98 3 GLY B CA 1
ATOM 983 C C . GLY B 1 3 ? 1.418 15.781 7.609 1 98 3 GLY B C 1
ATOM 984 O O . GLY B 1 3 ? 0.838 16.219 6.613 1 98 3 GLY B O 1
ATOM 985 N N . ILE B 1 4 ? 1.642 14.539 7.828 1 98.44 4 ILE B N 1
ATOM 986 C CA . ILE B 1 4 ? 1.076 13.492 6.98 1 98.44 4 ILE B CA 1
ATOM 987 C C . ILE B 1 4 ? 0.242 12.539 7.824 1 98.44 4 ILE B C 1
ATOM 989 O O . ILE B 1 4 ? 0.658 12.133 8.914 1 98.44 4 ILE B O 1
ATOM 993 N N . VAL B 1 5 ? -0.948 12.266 7.406 1 98.81 5 VAL B N 1
ATOM 994 C CA . VAL B 1 5 ? -1.801 11.289 8.07 1 98.81 5 VAL B CA 1
ATOM 995 C C . VAL B 1 5 ? -2.033 10.094 7.152 1 98.81 5 VAL B C 1
ATOM 997 O O . VAL B 1 5 ? -2.434 10.258 5.996 1 98.81 5 VAL B O 1
ATOM 1000 N N . ILE B 1 6 ? -1.777 8.906 7.637 1 98.81 6 ILE B N 1
ATOM 1001 C CA . ILE B 1 6 ? -1.993 7.664 6.902 1 98.81 6 ILE B CA 1
ATOM 1002 C C . ILE B 1 6 ? -3.295 7.012 7.363 1 98.81 6 ILE B C 1
ATOM 1004 O O . ILE B 1 6 ? -3.379 6.5 8.484 1 98.81 6 ILE B O 1
ATOM 1008 N N . VAL B 1 7 ? -4.285 7.059 6.52 1 98.56 7 VAL B N 1
ATOM 1009 C CA . VAL B 1 7 ? -5.57 6.434 6.809 1 98.56 7 VAL B CA 1
ATOM 1010 C C . VAL B 1 7 ? -5.656 5.078 6.109 1 98.56 7 VAL B C 1
ATOM 1012 O O . VAL B 1 7 ? -5.543 4.996 4.883 1 98.56 7 VAL B O 1
ATOM 1015 N N . SER B 1 8 ? -5.863 4.047 6.875 1 98.44 8 SER B N 1
ATOM 1016 C CA . SER B 1 8 ? -5.973 2.703 6.316 1 98.44 8 SER B CA 1
ATOM 1017 C C . SER B 1 8 ? -6.941 1.845 7.125 1 98.44 8 SER B C 1
ATOM 1019 O O . SER B 1 8 ? -7.145 2.088 8.32 1 98.44 8 SER B O 1
ATOM 1021 N N . HIS B 1 9 ? -7.551 0.895 6.473 1 98.06 9 HIS B N 1
ATOM 1022 C CA . HIS B 1 9 ? -8.367 -0.103 7.16 1 98.06 9 HIS B CA 1
ATOM 1023 C C . HIS B 1 9 ? -7.512 -0.989 8.055 1 98.06 9 HIS B C 1
ATOM 1025 O O . HIS B 1 9 ? -8.023 -1.609 8.992 1 98.06 9 HIS B O 1
ATOM 1031 N N . SER B 1 10 ? -6.266 -1.05 7.785 1 98 10 SER B N 1
ATOM 1032 C CA . SER B 1 10 ? -5.359 -1.988 8.438 1 98 10 SER B CA 1
ATOM 1033 C C . SER B 1 10 ? -4.316 -1.257 9.273 1 98 10 SER B C 1
ATOM 1035 O O . SER B 1 10 ? -3.537 -0.461 8.75 1 98 10 SER B O 1
ATOM 1037 N N . HIS B 1 11 ? -4.18 -1.607 10.586 1 97.81 11 HIS B N 1
ATOM 1038 C CA . HIS B 1 11 ? -3.125 -1.074 11.438 1 97.81 11 HIS B CA 1
ATOM 1039 C C . HIS B 1 11 ? -1.745 -1.444 10.906 1 97.81 11 HIS B C 1
ATOM 1041 O O . HIS B 1 11 ? -0.818 -0.633 10.945 1 97.81 11 HIS B O 1
ATOM 1047 N N . LYS B 1 12 ? -1.608 -2.635 10.43 1 97.88 12 LYS B N 1
ATOM 1048 C CA . LYS B 1 12 ? -0.321 -3.117 9.945 1 97.88 12 LYS B CA 1
ATOM 1049 C C . LYS B 1 12 ? 0.151 -2.299 8.742 1 97.88 12 LYS B C 1
ATOM 1051 O O . LYS B 1 12 ? 1.32 -1.917 8.664 1 97.88 12 LYS B O 1
ATOM 1056 N N . ILE B 1 13 ? -0.769 -2.064 7.801 1 98.56 13 ILE B N 1
ATOM 1057 C CA . ILE B 1 13 ? -0.409 -1.295 6.613 1 98.56 13 ILE B CA 1
ATOM 1058 C C . ILE B 1 13 ? 0.048 0.103 7.023 1 98.56 13 ILE B C 1
ATOM 1060 O O . ILE B 1 13 ? 1.111 0.564 6.605 1 98.56 13 ILE B O 1
ATOM 1064 N N . ALA B 1 14 ? -0.755 0.738 7.91 1 98.5 14 ALA B N 1
ATOM 1065 C CA . ALA B 1 14 ? -0.417 2.096 8.328 1 98.5 14 ALA B CA 1
ATOM 1066 C C . ALA B 1 14 ? 0.927 2.129 9.047 1 98.5 14 ALA B C 1
ATOM 1068 O O . ALA B 1 14 ? 1.777 2.973 8.758 1 98.5 14 ALA B O 1
ATOM 1069 N N . ASP B 1 15 ? 1.137 1.204 9.945 1 97.69 15 ASP B N 1
ATOM 1070 C CA . ASP B 1 15 ? 2.393 1.145 10.688 1 97.69 15 ASP B CA 1
ATOM 1071 C C . ASP B 1 15 ? 3.57 0.875 9.75 1 97.69 15 ASP B C 1
ATOM 1073 O O . ASP B 1 15 ? 4.641 1.468 9.906 1 97.69 15 ASP B O 1
ATOM 1077 N N . GLY B 1 16 ? 3.387 -0.006 8.836 1 98 16 GLY B N 1
ATOM 1078 C CA . GLY B 1 16 ? 4.422 -0.314 7.867 1 98 16 GLY B CA 1
ATOM 1079 C C . GLY B 1 16 ? 4.785 0.865 6.984 1 98 16 GLY B C 1
ATOM 1080 O O . GLY B 1 16 ? 5.961 1.098 6.703 1 98 16 GLY B O 1
ATOM 1081 N N . VAL B 1 17 ? 3.775 1.566 6.535 1 98.19 17 VAL B N 1
ATOM 1082 C CA . VAL B 1 17 ? 3.996 2.742 5.699 1 98.19 17 VAL B CA 1
ATOM 1083 C C . VAL B 1 17 ? 4.816 3.775 6.465 1 98.19 17 VAL B C 1
ATOM 1085 O O . VAL B 1 17 ? 5.742 4.375 5.914 1 98.19 17 VAL B O 1
ATOM 1088 N N . ILE B 1 18 ? 4.492 3.982 7.715 1 97.31 18 ILE B N 1
ATOM 1089 C CA . ILE B 1 18 ? 5.203 4.957 8.531 1 97.31 18 ILE B CA 1
ATOM 1090 C C . ILE B 1 18 ? 6.656 4.523 8.711 1 97.31 18 ILE B C 1
ATOM 1092 O O . ILE B 1 18 ? 7.574 5.328 8.555 1 97.31 18 ILE B O 1
ATOM 1096 N N . GLU B 1 19 ? 6.863 3.275 8.984 1 96.12 19 GLU B N 1
ATOM 1097 C CA . GLU B 1 19 ? 8.219 2.762 9.156 1 96.12 19 GLU B CA 1
ATOM 1098 C C . GLU B 1 19 ? 9.031 2.9 7.875 1 96.12 19 GLU B C 1
ATOM 1100 O O . GLU B 1 19 ? 10.172 3.359 7.902 1 96.12 19 GLU B O 1
ATOM 1105 N N . LEU B 1 20 ? 8.508 2.486 6.777 1 96.5 20 LEU B N 1
ATOM 1106 C CA . LEU B 1 20 ? 9.188 2.557 5.488 1 96.5 20 LEU B CA 1
ATOM 1107 C C . LEU B 1 20 ? 9.484 4.004 5.109 1 96.5 20 LEU B C 1
ATOM 1109 O O . LEU B 1 20 ? 10.602 4.32 4.688 1 96.5 20 LEU B O 1
ATOM 1113 N N . SER B 1 21 ? 8.477 4.863 5.281 1 95.06 21 SER B N 1
ATOM 1114 C CA . SER B 1 21 ? 8.625 6.273 4.945 1 95.06 21 SER B CA 1
ATOM 1115 C C . SER B 1 21 ? 9.711 6.93 5.789 1 95.06 21 SER B C 1
ATOM 1117 O O . SER B 1 21 ? 10.461 7.777 5.297 1 95.06 21 SER B O 1
ATOM 1119 N N . SER B 1 22 ? 9.742 6.555 7.039 1 92.62 22 SER B N 1
ATOM 1120 C CA . SER B 1 22 ? 10.734 7.113 7.945 1 92.62 22 SER B CA 1
ATOM 1121 C C . SER B 1 22 ? 12.156 6.762 7.5 1 92.62 22 SER B C 1
ATOM 1123 O O . SER B 1 22 ? 13.086 7.543 7.703 1 92.62 22 SER B O 1
ATOM 1125 N N . GLN B 1 23 ? 12.328 5.641 6.879 1 90.94 23 GLN B N 1
ATOM 1126 C CA . GLN B 1 23 ? 13.633 5.223 6.375 1 90.94 23 GLN B CA 1
ATOM 1127 C C . GLN B 1 23 ? 14.008 5.988 5.113 1 90.94 23 GLN B C 1
ATOM 1129 O O . GLN B 1 23 ? 15.195 6.148 4.809 1 90.94 23 GLN B O 1
ATOM 1134 N N . MET B 1 24 ? 12.984 6.41 4.426 1 87.25 24 MET B N 1
ATOM 1135 C CA . MET B 1 24 ? 13.219 7.105 3.162 1 87.25 24 MET B CA 1
ATOM 1136 C C . MET B 1 24 ? 13.43 8.594 3.391 1 87.25 24 MET B C 1
ATOM 1138 O O . MET B 1 24 ? 13.93 9.297 2.512 1 87.25 24 MET B O 1
ATOM 1142 N N . ALA B 1 25 ? 13.047 9.031 4.5 1 87.75 25 ALA B N 1
ATOM 1143 C CA . ALA B 1 25 ? 13.109 10.453 4.824 1 87.75 25 ALA B CA 1
ATOM 1144 C C . ALA B 1 25 ? 14.531 10.859 5.203 1 87.75 25 ALA B C 1
ATOM 1146 O O . ALA B 1 25 ? 15.297 10.047 5.73 1 87.75 25 ALA B O 1
ATOM 1147 N N . GLN B 1 26 ? 14.859 12.008 4.883 1 83.88 26 GLN B N 1
ATOM 1148 C CA . GLN B 1 26 ? 16.141 12.57 5.254 1 83.88 26 GLN B CA 1
ATOM 1149 C C . GLN B 1 26 ? 16.047 13.391 6.539 1 83.88 26 GLN B C 1
ATOM 1151 O O . GLN B 1 26 ? 17.016 13.992 6.98 1 83.88 26 GLN B O 1
ATOM 1156 N N . SER B 1 27 ? 14.922 13.547 7.09 1 84.69 27 SER B N 1
ATOM 1157 C CA . SER B 1 27 ? 14.656 14.281 8.328 1 84.69 27 SER B CA 1
ATOM 1158 C C . SER B 1 27 ? 13.469 13.688 9.078 1 84.69 27 SER B C 1
ATOM 1160 O O . SER B 1 27 ? 12.836 12.75 8.594 1 84.69 27 SER B O 1
ATOM 1162 N N . ASN B 1 28 ? 13.273 14.227 10.203 1 86.5 28 ASN B N 1
ATOM 1163 C CA . ASN B 1 28 ? 12.102 13.789 10.961 1 86.5 28 ASN B CA 1
ATOM 1164 C C . ASN B 1 28 ? 10.805 14.172 10.25 1 86.5 28 ASN B C 1
ATOM 1166 O O . ASN B 1 28 ? 10.672 15.289 9.758 1 86.5 28 ASN B O 1
ATOM 1170 N N . ILE B 1 29 ? 10.055 13.273 10.117 1 90.56 29 ILE B N 1
ATOM 1171 C CA . ILE B 1 29 ? 8.766 13.5 9.477 1 90.56 29 ILE B CA 1
ATOM 1172 C C . ILE B 1 29 ? 7.641 13.359 10.5 1 90.56 29 ILE B C 1
ATOM 1174 O O . ILE B 1 29 ? 7.711 12.516 11.391 1 90.56 29 ILE B O 1
ATOM 1178 N N . ASN B 1 30 ? 6.699 14.258 10.453 1 96.12 30 ASN B N 1
ATOM 1179 C CA . ASN B 1 30 ? 5.484 14.195 11.25 1 96.12 30 ASN B CA 1
ATOM 1180 C C . ASN B 1 30 ? 4.391 13.398 10.547 1 96.12 30 ASN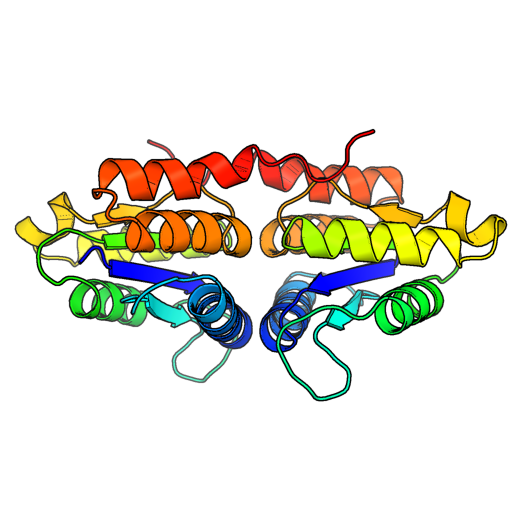 B C 1
ATOM 1182 O O . ASN B 1 30 ? 3.566 13.961 9.828 1 96.12 30 ASN B O 1
ATOM 1186 N N . ILE B 1 31 ? 4.41 12.094 10.719 1 97.81 31 ILE B N 1
ATOM 1187 C CA . ILE B 1 31 ? 3.486 11.172 10.078 1 97.81 31 ILE B CA 1
ATOM 1188 C C . ILE B 1 31 ? 2.703 10.398 11.141 1 97.81 31 ILE B C 1
ATOM 1190 O O . ILE B 1 31 ? 3.295 9.766 12.016 1 97.81 31 ILE B O 1
ATOM 1194 N N . ILE B 1 32 ? 1.364 10.539 11.109 1 98.25 32 ILE B N 1
ATOM 1195 C CA . ILE B 1 32 ? 0.483 9.977 12.133 1 98.25 32 ILE B CA 1
ATOM 1196 C C . ILE B 1 32 ? -0.461 8.961 11.5 1 98.25 32 ILE B C 1
ATOM 1198 O O . ILE B 1 32 ? -1.08 9.234 10.469 1 98.25 32 ILE B O 1
ATOM 1202 N N . PRO B 1 33 ? -0.538 7.742 12.094 1 98.31 33 PRO B N 1
ATOM 1203 C CA . PRO B 1 33 ? -1.487 6.758 11.578 1 98.31 33 PRO B CA 1
ATOM 1204 C C . PRO B 1 33 ? -2.914 6.992 12.07 1 98.31 33 PRO B C 1
ATOM 1206 O O . PRO B 1 33 ? -3.111 7.52 13.164 1 98.31 33 PRO B O 1
ATOM 1209 N N . ALA B 1 34 ? -3.85 6.754 11.289 1 98.31 34 ALA B N 1
ATOM 1210 C CA . ALA B 1 34 ? -5.258 6.551 11.609 1 98.31 34 ALA B CA 1
ATOM 1211 C C . ALA B 1 34 ? -5.797 5.293 10.938 1 98.31 34 ALA B C 1
ATOM 1213 O O . ALA B 1 34 ? -6.305 5.348 9.812 1 98.31 34 ALA B O 1
ATOM 1214 N N . ALA B 1 35 ? -5.68 4.168 11.711 1 98 35 ALA B N 1
ATOM 1215 C CA . ALA B 1 35 ? -5.941 2.895 11.047 1 98 35 ALA B CA 1
ATOM 1216 C C . ALA B 1 35 ? -6.719 1.952 11.961 1 98 35 ALA B C 1
ATOM 1218 O O . ALA B 1 35 ? -6.539 1.973 13.18 1 98 35 ALA B O 1
ATOM 1219 N N . GLY B 1 36 ? -7.547 1.152 11.312 1 96.69 36 GLY B N 1
ATOM 1220 C CA . GLY B 1 36 ? -8.273 0.125 12.039 1 96.69 36 GLY B CA 1
ATOM 1221 C C . GLY B 1 36 ? -9.328 0.689 12.977 1 96.69 36 GLY B C 1
ATOM 1222 O O . GLY B 1 36 ? -9.492 1.907 13.078 1 96.69 36 GLY B O 1
ATOM 1223 N N . THR B 1 37 ? -10.078 -0.226 13.523 1 94.5 37 THR B N 1
ATOM 1224 C CA . THR B 1 37 ? -11.047 0.135 14.547 1 94.5 37 THR B CA 1
ATOM 1225 C C . THR B 1 37 ? -10.391 0.152 15.93 1 94.5 37 THR B C 1
ATOM 1227 O O . THR B 1 37 ? -9.227 -0.236 16.078 1 94.5 37 THR B O 1
ATOM 1230 N N . ASP B 1 38 ? -11.148 0.61 16.812 1 89.38 38 ASP B N 1
ATOM 1231 C CA . ASP B 1 38 ? -10.609 0.758 18.156 1 89.38 38 ASP B CA 1
ATOM 1232 C C . ASP B 1 38 ? -10.289 -0.603 18.781 1 89.38 38 ASP B C 1
ATOM 1234 O O . ASP B 1 38 ? -9.367 -0.722 19.594 1 89.38 38 ASP B O 1
ATOM 1238 N N . ASP B 1 39 ? -11.016 -1.596 18.297 1 90.88 39 ASP B N 1
ATOM 1239 C CA . ASP B 1 39 ? -10.805 -2.926 18.844 1 90.88 39 ASP B CA 1
ATOM 1240 C C . ASP B 1 39 ? -9.828 -3.734 18 1 90.88 39 ASP B C 1
ATOM 1242 O O . ASP B 1 39 ? -9.703 -4.945 18.172 1 90.88 39 ASP B O 1
ATOM 1246 N N . GLY B 1 40 ? -9.18 -3.115 17.094 1 87.88 40 GLY B N 1
ATOM 1247 C CA . GLY B 1 40 ? -8.062 -3.715 16.391 1 87.88 40 GLY B CA 1
ATOM 1248 C C . GLY B 1 40 ? -8.477 -4.445 15.125 1 87.88 40 GLY B C 1
ATOM 1249 O O . GLY B 1 40 ? -7.648 -5.094 14.477 1 87.88 40 GLY B O 1
ATOM 1250 N N . ARG B 1 41 ? -9.719 -4.348 14.719 1 93.56 41 ARG B N 1
ATOM 1251 C CA . ARG B 1 41 ? -10.211 -5.02 13.523 1 93.56 41 ARG B CA 1
ATOM 1252 C C . ARG B 1 41 ? -9.984 -4.168 12.281 1 93.56 41 ARG B C 1
ATOM 1254 O O . ARG B 1 41 ? -9.688 -2.979 12.383 1 93.56 41 ARG B O 1
ATOM 1261 N N . ILE B 1 42 ? -10.07 -4.805 11.133 1 96.25 42 ILE B N 1
ATOM 1262 C CA . ILE B 1 42 ? -10 -4.105 9.852 1 96.25 42 ILE B CA 1
ATOM 1263 C C . ILE B 1 42 ? -11.156 -3.109 9.75 1 96.25 42 ILE B C 1
ATOM 1265 O O . ILE B 1 42 ? -12.305 -3.449 10.031 1 96.25 42 ILE B O 1
ATOM 1269 N N . GLY B 1 43 ? -10.867 -1.903 9.445 1 96.19 43 GLY B N 1
ATOM 1270 C CA . GLY B 1 43 ? -11.852 -0.836 9.344 1 96.19 43 GLY B CA 1
ATOM 1271 C C . GLY B 1 43 ? -11.25 0.545 9.531 1 96.19 43 GLY B C 1
ATOM 1272 O O . GLY B 1 43 ? -10.031 0.71 9.492 1 96.19 43 GLY B O 1
ATOM 1273 N N . THR B 1 44 ? -12.094 1.555 9.562 1 97 44 THR B N 1
ATOM 1274 C CA . THR B 1 44 ? -11.688 2.932 9.812 1 97 44 THR B CA 1
ATOM 1275 C C . THR B 1 44 ? -12.523 3.547 10.93 1 97 44 THR B C 1
ATOM 1277 O O . THR B 1 44 ? -13.578 3.02 11.289 1 97 44 THR B O 1
ATOM 1280 N N . ASP B 1 45 ? -12.008 4.488 11.516 1 97.12 45 ASP B N 1
ATOM 1281 C CA . ASP B 1 45 ? -12.664 5.227 12.594 1 97.12 45 ASP B CA 1
ATOM 1282 C C . ASP B 1 45 ? -12.531 6.734 12.375 1 97.12 45 ASP B C 1
ATOM 1284 O O . ASP B 1 45 ? -11.43 7.285 12.469 1 97.12 45 ASP B O 1
ATOM 1288 N N . VAL B 1 46 ? -13.711 7.352 12.188 1 97.5 46 VAL B N 1
ATOM 1289 C CA . VAL B 1 46 ? -13.773 8.766 11.836 1 97.5 46 VAL B CA 1
ATOM 1290 C C . VAL B 1 46 ? -13.117 9.602 12.938 1 97.5 46 VAL B C 1
ATOM 1292 O O . VAL B 1 46 ? -12.406 10.57 12.656 1 97.5 46 VAL B O 1
ATOM 1295 N N . ILE B 1 47 ? -13.375 9.258 14.156 1 97.88 47 ILE B N 1
ATOM 1296 C CA . ILE B 1 47 ? -12.844 10.008 15.289 1 97.88 47 ILE B CA 1
ATOM 1297 C C . ILE B 1 47 ? -11.32 9.836 15.344 1 97.88 47 ILE B C 1
ATOM 1299 O O . ILE B 1 47 ? -10.594 10.789 15.633 1 97.88 47 ILE B O 1
ATOM 1303 N N . LYS B 1 48 ? -10.797 8.656 15.055 1 97.56 48 LYS B N 1
ATOM 1304 C CA . LYS B 1 48 ? -9.359 8.422 14.977 1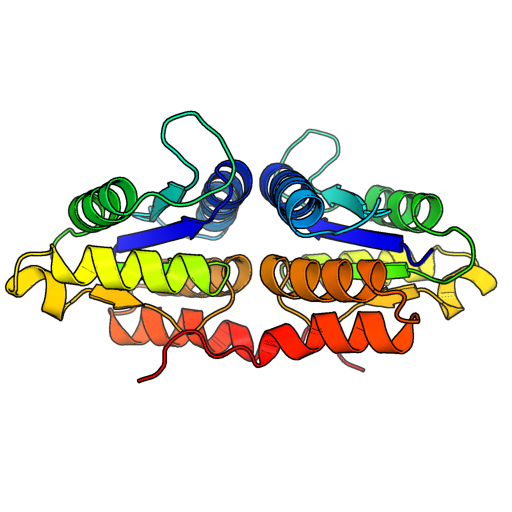 97.56 48 LYS B CA 1
ATOM 1305 C C . LYS B 1 48 ? -8.719 9.281 13.891 1 97.56 48 LYS B C 1
ATOM 1307 O O . LYS B 1 48 ? -7.637 9.836 14.094 1 97.56 48 LYS B O 1
ATOM 1312 N N . ILE B 1 49 ? -9.383 9.383 12.773 1 98.44 49 ILE B N 1
ATOM 1313 C CA . ILE B 1 49 ? -8.875 10.172 11.656 1 98.44 49 ILE B CA 1
ATOM 1314 C C . ILE B 1 49 ? -8.844 11.648 12.047 1 98.44 49 ILE B C 1
ATOM 1316 O O . ILE B 1 49 ? -7.836 12.328 11.844 1 98.44 49 ILE B O 1
ATOM 1320 N N . LYS B 1 50 ? -9.969 12.102 12.617 1 98.62 50 LYS B N 1
ATOM 1321 C CA . LYS B 1 50 ? -10.039 13.484 13.078 1 98.62 50 LYS B CA 1
ATOM 1322 C C . LYS B 1 50 ? -8.898 13.805 14.039 1 98.62 50 LYS B C 1
ATOM 1324 O O . LYS B 1 50 ? -8.203 14.805 13.867 1 98.62 50 LYS B O 1
ATOM 1329 N N . ASN B 1 51 ? -8.695 12.945 15.023 1 98.56 51 ASN B N 1
ATOM 1330 C CA . ASN B 1 51 ? -7.668 13.172 16.031 1 98.56 51 ASN B CA 1
ATOM 1331 C C . ASN B 1 51 ? -6.266 13.133 15.438 1 98.56 51 ASN B C 1
ATOM 1333 O O . ASN B 1 51 ? -5.383 13.875 15.859 1 98.56 51 ASN B O 1
ATOM 1337 N N . ALA B 1 52 ? -6.035 12.258 14.5 1 98.62 52 ALA B N 1
ATOM 1338 C CA . ALA B 1 52 ? -4.746 12.172 13.82 1 98.62 52 ALA B CA 1
ATOM 1339 C C . ALA B 1 52 ? -4.438 13.461 13.062 1 98.62 52 ALA B C 1
ATOM 1341 O O . ALA B 1 52 ? -3.297 13.93 13.07 1 98.62 52 ALA B O 1
ATOM 1342 N N . ILE B 1 53 ? -5.453 14.016 12.406 1 98.69 53 ILE B N 1
ATOM 1343 C CA . ILE B 1 53 ? -5.277 15.258 11.656 1 98.69 53 ILE B CA 1
ATOM 1344 C C . ILE B 1 53 ? -4.902 16.391 12.617 1 98.69 53 ILE B C 1
ATOM 1346 O O . ILE B 1 53 ? -3.965 17.141 12.359 1 98.69 53 ILE B O 1
ATOM 1350 N N . ILE B 1 54 ? -5.609 16.422 13.734 1 98.62 54 ILE B N 1
ATOM 1351 C CA . ILE B 1 54 ? -5.348 17.453 14.734 1 98.62 54 ILE B CA 1
ATOM 1352 C C . ILE B 1 54 ? -3.922 17.312 15.266 1 98.62 54 ILE B C 1
ATOM 1354 O O . ILE B 1 54 ? -3.191 18.297 15.383 1 98.62 54 ILE B O 1
ATOM 1358 N N . LYS B 1 55 ? -3.57 16.141 15.508 1 98.44 55 LYS B N 1
ATOM 1359 C CA . LYS B 1 55 ? -2.242 15.852 16.031 1 98.44 55 LYS B CA 1
ATOM 1360 C C . LYS B 1 55 ? -1.159 16.172 15.008 1 98.44 55 LYS B C 1
ATOM 1362 O O . LYS B 1 55 ? -0.065 16.609 15.367 1 98.44 55 LYS B O 1
ATOM 1367 N N . ALA B 1 56 ? -1.412 15.969 13.75 1 98.25 56 ALA B N 1
ATOM 1368 C CA . ALA B 1 56 ? -0.432 16.125 12.68 1 98.25 56 ALA B CA 1
ATOM 1369 C C . ALA B 1 56 ? -0.209 17.609 12.367 1 98.25 56 ALA B C 1
ATOM 1371 O O . ALA B 1 56 ? 0.842 17.984 11.836 1 98.25 56 ALA B O 1
ATOM 1372 N N . ASP B 1 57 ? -1.146 18.391 12.617 1 97.75 57 ASP B N 1
ATOM 1373 C CA . ASP B 1 57 ? -1.069 19.797 12.227 1 97.75 57 ASP B CA 1
ATOM 1374 C C . ASP B 1 57 ? -0.171 20.578 13.18 1 97.75 57 ASP B C 1
ATOM 1376 O O . ASP B 1 57 ? -0.445 20.656 14.375 1 97.75 57 ASP B O 1
ATOM 1380 N N . THR B 1 58 ? 0.823 21.188 12.602 1 95.44 58 THR B N 1
ATOM 1381 C CA . THR B 1 58 ? 1.698 22.062 13.367 1 95.44 58 THR B CA 1
ATOM 1382 C C . THR B 1 58 ? 1.688 23.469 12.797 1 95.44 58 THR B C 1
ATOM 1384 O O . THR B 1 58 ? 2.6 24.266 13.055 1 95.44 58 THR B O 1
ATOM 1387 N N . GLY B 1 59 ? 0.747 23.672 11.938 1 95.62 59 GLY B N 1
ATOM 1388 C CA . GLY B 1 59 ? 0.587 25.031 11.445 1 95.62 59 GLY B CA 1
ATOM 1389 C C . GLY B 1 59 ? 0.825 25.156 9.953 1 95.62 59 GLY B C 1
ATOM 1390 O O . GLY B 1 59 ? 0.377 26.125 9.32 1 95.62 59 GLY B O 1
ATOM 1391 N N . GLU B 1 60 ? 1.517 24.234 9.281 1 96.12 60 GLU B N 1
ATOM 1392 C CA . GLU B 1 60 ? 1.878 24.359 7.867 1 96.12 60 GLU B CA 1
ATOM 1393 C C . GLU B 1 60 ? 0.995 23.469 6.996 1 96.12 60 GLU B C 1
ATOM 1395 O O . GLU B 1 60 ? 1.178 23.406 5.777 1 96.12 60 GLU B O 1
ATOM 1400 N N . GLY B 1 61 ? 0.007 22.719 7.609 1 97.69 61 GLY B N 1
ATOM 1401 C CA . GLY B 1 61 ? -0.951 21.938 6.844 1 97.69 61 GLY B CA 1
ATOM 1402 C C . GLY 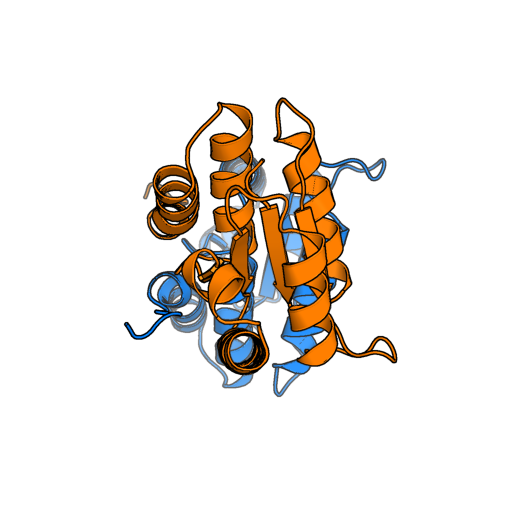B 1 61 ? -0.712 20.438 6.949 1 97.69 61 GLY B C 1
ATOM 1403 O O . GLY B 1 61 ? 0.282 20 7.531 1 97.69 61 GLY B O 1
ATOM 1404 N N . VAL B 1 62 ? -1.723 19.719 6.449 1 98.56 62 VAL B N 1
ATOM 1405 C CA . VAL B 1 62 ? -1.708 18.266 6.57 1 98.56 62 VAL B CA 1
ATOM 1406 C C . VAL B 1 62 ? -2.121 17.625 5.246 1 98.56 62 VAL B C 1
ATOM 1408 O O . VAL B 1 62 ? -3.092 18.062 4.617 1 98.56 62 VAL B O 1
ATOM 1411 N N . ILE B 1 63 ? -1.354 16.656 4.793 1 98.5 63 ILE B N 1
ATOM 1412 C CA . ILE B 1 63 ? -1.747 15.812 3.672 1 98.5 63 ILE B CA 1
ATOM 1413 C C . ILE B 1 63 ? -2.221 14.453 4.195 1 98.5 63 ILE B C 1
ATOM 1415 O O . ILE B 1 63 ? -1.528 13.812 4.988 1 98.5 63 ILE B O 1
ATOM 1419 N N . VAL B 1 64 ? -3.414 14.102 3.781 1 98.62 64 VAL B N 1
ATOM 1420 C CA . VAL B 1 64 ? -3.99 12.82 4.176 1 9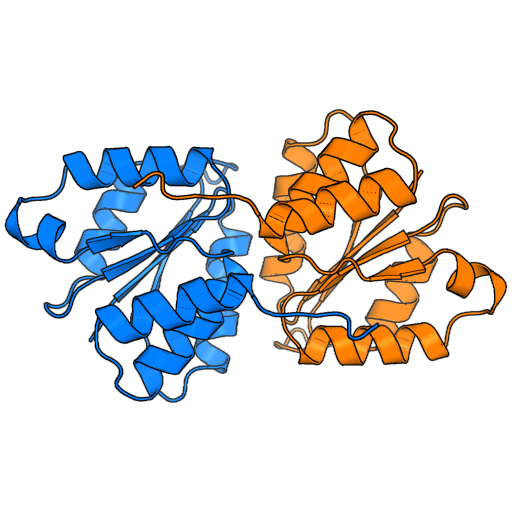8.62 64 VAL B CA 1
ATOM 1421 C C . VAL B 1 64 ? -3.938 11.844 2.998 1 98.62 64 VAL B C 1
ATOM 1423 O O . VAL B 1 64 ? -4.324 12.188 1.88 1 98.62 64 VAL B O 1
ATOM 1426 N N . LEU B 1 65 ? -3.404 10.688 3.242 1 98.25 65 LEU B N 1
ATOM 1427 C CA . LEU B 1 65 ? -3.406 9.586 2.281 1 98.25 65 LEU B CA 1
ATOM 1428 C C . LEU B 1 65 ? -4.293 8.445 2.766 1 98.25 65 LEU B C 1
ATOM 1430 O O . LEU B 1 65 ? -4.191 8.023 3.92 1 98.25 65 LEU B O 1
ATOM 1434 N N . ALA B 1 66 ? -5.148 7.957 1.849 1 97.81 66 ALA B N 1
ATOM 1435 C CA . ALA B 1 66 ? -6.098 6.898 2.189 1 97.81 66 ALA B CA 1
ATOM 1436 C C . ALA B 1 66 ? -5.953 5.707 1.248 1 97.81 66 ALA B C 1
ATOM 1438 O O . ALA B 1 66 ? -5.562 5.867 0.089 1 97.81 66 ALA B O 1
ATOM 1439 N N . ASP B 1 67 ? -6.297 4.527 1.683 1 95.88 67 ASP B N 1
ATOM 1440 C CA . ASP B 1 67 ? -6.039 3.32 0.904 1 95.88 67 ASP B CA 1
ATOM 1441 C C . ASP B 1 67 ? -7.172 3.053 -0.084 1 95.88 67 ASP B C 1
ATOM 1443 O O . ASP B 1 67 ? -6.965 3.086 -1.299 1 95.88 67 ASP B O 1
ATOM 1447 N N . ILE B 1 68 ? -8.359 2.842 0.351 1 91.69 68 ILE B N 1
ATOM 1448 C CA . ILE B 1 68 ? -9.461 2.49 -0.545 1 91.69 68 ILE B CA 1
ATOM 1449 C C . ILE B 1 68 ? -10.594 3.506 -0.4 1 91.69 68 ILE B C 1
ATOM 1451 O O . ILE B 1 68 ? -10.508 4.422 0.421 1 91.69 68 ILE B O 1
ATOM 1455 N N . GLY B 1 69 ? -11.625 3.354 -1.218 1 88.44 69 GLY B N 1
ATOM 1456 C CA . GLY B 1 69 ? -12.719 4.309 -1.296 1 88.44 69 GLY B CA 1
ATOM 1457 C C . GLY B 1 69 ? -13.391 4.555 0.041 1 88.44 69 GLY B C 1
ATOM 1458 O O . GLY B 1 69 ? -13.633 5.703 0.421 1 88.44 69 GLY B O 1
ATOM 1459 N N . SER B 1 70 ? -13.641 3.582 0.781 1 91.38 70 SER B N 1
ATOM 1460 C CA . SER B 1 70 ? -14.328 3.74 2.059 1 91.38 70 SER B CA 1
ATOM 1461 C C . SER B 1 70 ? -13.516 4.598 3.021 1 91.38 70 SER B C 1
ATOM 1463 O O . SER B 1 70 ? -14.078 5.359 3.811 1 91.38 70 SER B O 1
ATOM 1465 N N . SER B 1 71 ? -12.234 4.422 2.953 1 95.06 71 SER B N 1
ATOM 1466 C CA . SER B 1 71 ? -11.367 5.227 3.812 1 95.06 71 SER B CA 1
ATOM 1467 C C . SER B 1 71 ? -11.414 6.699 3.412 1 95.06 71 SER B C 1
ATOM 1469 O O . SER B 1 71 ? -11.273 7.582 4.258 1 95.06 71 SER B O 1
ATOM 1471 N N . VAL B 1 72 ? -11.586 6.969 2.176 1 95.31 72 VAL B N 1
ATOM 1472 C CA . VAL B 1 72 ? -11.711 8.336 1.686 1 95.31 72 VAL B CA 1
ATOM 1473 C C . VAL B 1 72 ? -13 8.961 2.229 1 95.31 72 VAL B C 1
ATOM 1475 O O . VAL B 1 72 ? -12.992 10.102 2.697 1 95.31 72 VAL B O 1
ATOM 1478 N N . MET B 1 73 ? -14.047 8.219 2.197 1 94.69 73 MET B N 1
ATOM 1479 C CA . MET B 1 73 ? -15.312 8.703 2.734 1 94.69 73 MET B CA 1
ATOM 1480 C C . MET B 1 73 ? -15.195 9.008 4.223 1 94.69 73 MET B C 1
ATOM 1482 O O . MET B 1 73 ? -15.68 10.039 4.688 1 94.69 73 MET B O 1
ATOM 1486 N N . SER B 1 74 ? -14.602 8.117 4.953 1 96.75 74 SER B N 1
ATOM 1487 C CA . SER B 1 74 ? -14.391 8.336 6.379 1 96.75 74 SER B CA 1
ATOM 1488 C C . SER B 1 74 ? -13.562 9.594 6.625 1 96.75 74 SER B C 1
ATOM 1490 O O . SER B 1 74 ? -13.812 10.336 7.574 1 96.75 74 SER B O 1
ATOM 1492 N N . THR B 1 75 ? -12.594 9.789 5.801 1 97.69 75 THR B N 1
ATOM 1493 C CA . THR B 1 75 ? -11.742 10.969 5.91 1 97.69 75 THR B CA 1
ATOM 1494 C C . THR B 1 75 ? -12.547 12.242 5.668 1 97.69 75 THR B C 1
ATOM 1496 O O . THR B 1 75 ? -12.406 13.227 6.402 1 97.69 75 THR B O 1
ATOM 1499 N N . GLU B 1 76 ? -13.383 12.211 4.66 1 96.62 76 GLU B N 1
ATOM 1500 C CA . GLU B 1 76 ? -14.234 13.359 4.363 1 96.62 76 GLU B CA 1
ATOM 1501 C C . GLU B 1 76 ? -15.156 13.68 5.531 1 96.62 76 GLU B C 1
ATOM 1503 O O . GLU B 1 76 ? -15.391 14.844 5.852 1 96.62 76 GLU B O 1
ATOM 1508 N N . MET B 1 77 ? -15.672 12.664 6.133 1 97.31 77 MET B N 1
ATOM 1509 C CA . MET B 1 77 ? -16.516 12.844 7.305 1 97.31 77 MET B CA 1
ATOM 1510 C C . MET B 1 77 ? -15.742 13.492 8.445 1 97.31 77 MET B C 1
ATOM 1512 O O . MET B 1 77 ? -16.266 14.359 9.141 1 97.31 77 MET B O 1
ATOM 1516 N N . ALA B 1 78 ? -14.523 13.039 8.648 1 98 78 ALA B N 1
ATOM 1517 C CA . ALA B 1 78 ? -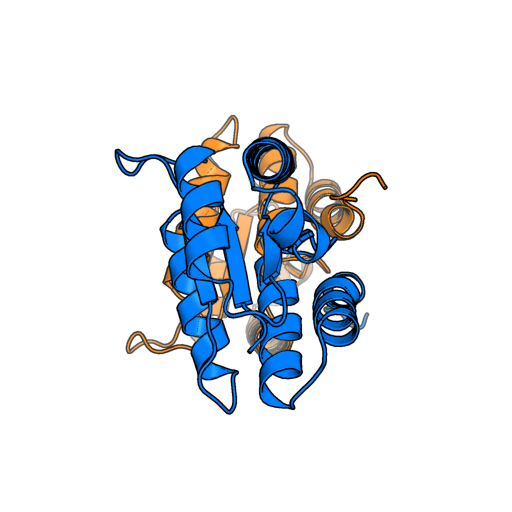13.664 13.633 9.672 1 98 78 ALA B CA 1
ATOM 1518 C C . ALA B 1 78 ? -13.43 15.117 9.398 1 98 78 ALA B C 1
ATOM 1520 O O . ALA B 1 78 ? -13.375 15.93 10.328 1 98 78 ALA B O 1
ATOM 1521 N N . PHE B 1 79 ? -13.258 15.477 8.07 1 97.56 79 PHE B N 1
ATOM 1522 C CA . PHE B 1 79 ? -13.031 16.859 7.672 1 97.56 79 PHE B CA 1
ATOM 1523 C C . PHE B 1 79 ? -14.172 17.75 8.148 1 97.56 79 PHE B C 1
ATOM 1525 O O . PHE B 1 79 ? -13.945 18.891 8.555 1 97.56 79 PHE B O 1
ATOM 1532 N N . GLU B 1 80 ? -15.375 17.25 8.109 1 97.06 80 GLU B N 1
ATOM 1533 C CA . GLU B 1 80 ? -16.562 18 8.5 1 97.06 80 GLU B CA 1
ATOM 1534 C C . GLU B 1 80 ? -16.547 18.328 9.984 1 97.06 80 GLU B C 1
ATOM 1536 O O . GLU B 1 80 ? -17.25 19.219 10.438 1 97.06 80 GLU B O 1
ATOM 1541 N N . MET B 1 81 ? -15.797 17.609 10.734 1 98 81 MET B N 1
ATOM 1542 C CA . MET B 1 81 ? -15.766 17.766 12.188 1 98 81 MET B CA 1
ATOM 1543 C C . MET B 1 81 ? -14.625 18.672 12.617 1 98 81 MET B C 1
ATOM 1545 O O . MET B 1 81 ? -14.516 19.031 13.797 1 98 81 MET B O 1
ATOM 1549 N N . LEU B 1 82 ? -13.758 19.078 11.68 1 97.94 82 LEU B N 1
ATOM 1550 C CA . LEU B 1 82 ? -12.633 19.953 11.992 1 97.94 82 LEU B CA 1
ATOM 1551 C C . LEU B 1 82 ? -13.086 21.406 12.109 1 97.94 82 LEU B C 1
ATOM 1553 O O . LEU B 1 82 ? -14.109 21.797 11.539 1 97.94 82 LEU B O 1
ATOM 1557 N N . ASP B 1 83 ? -12.352 22.141 12.922 1 96.75 83 ASP B N 1
ATOM 1558 C CA . ASP B 1 83 ? -12.609 23.578 12.906 1 96.75 83 ASP B CA 1
ATOM 1559 C C . ASP B 1 83 ? -12.266 24.188 11.547 1 96.75 83 ASP B C 1
ATOM 1561 O O . ASP B 1 83 ? -11.469 23.625 10.797 1 96.75 83 ASP B O 1
ATOM 1565 N N . ASP B 1 84 ? -12.844 25.328 11.203 1 96.31 84 ASP B N 1
ATOM 1566 C CA . ASP B 1 84 ? -12.773 25.938 9.883 1 96.31 84 ASP B CA 1
ATOM 1567 C C . ASP B 1 84 ? -11.336 26.297 9.516 1 96.31 84 ASP B C 1
ATOM 1569 O O . ASP B 1 84 ? -10.93 26.141 8.367 1 96.31 84 ASP B O 1
ATOM 1573 N N . GLU B 1 85 ? -10.609 26.766 10.414 1 97.06 85 GLU B N 1
ATOM 1574 C CA . GLU B 1 85 ? -9.242 27.188 10.141 1 97.06 85 GLU B CA 1
ATOM 1575 C C . GLU B 1 85 ? -8.367 26.016 9.727 1 97.06 85 GLU B C 1
ATOM 1577 O O . GLU B 1 85 ? -7.672 26.062 8.711 1 97.06 85 GLU B O 1
ATOM 1582 N N . LEU B 1 86 ? -8.391 25 10.5 1 97.06 86 LEU B N 1
ATOM 1583 C CA . LEU B 1 86 ? -7.613 23.797 10.188 1 97.06 86 LEU B CA 1
ATOM 1584 C C . LEU B 1 86 ? -8.086 23.172 8.883 1 97.06 86 LEU B C 1
ATOM 1586 O O . LEU B 1 86 ? -7.27 22.75 8.055 1 97.06 86 LEU B O 1
ATOM 1590 N N . ARG B 1 87 ? -9.359 23.125 8.711 1 97.12 87 ARG B N 1
ATOM 1591 C CA . ARG B 1 87 ? -9.953 22.469 7.547 1 97.12 87 ARG B CA 1
ATOM 1592 C C . ARG B 1 87 ? -9.414 23.078 6.254 1 97.12 87 ARG B C 1
ATOM 1594 O O . ARG B 1 87 ? -9.273 22.391 5.246 1 97.12 87 ARG B O 1
ATOM 1601 N N . GLN B 1 88 ? -9.023 24.281 6.254 1 96.56 88 GLN B N 1
ATOM 1602 C CA . GLN B 1 88 ? -8.594 25 5.062 1 96.56 88 GLN B CA 1
ATOM 1603 C C . GLN B 1 88 ? -7.203 24.547 4.621 1 96.56 88 GLN B C 1
ATOM 1605 O O . GLN B 1 88 ? -6.781 24.828 3.496 1 96.56 88 GLN B O 1
ATOM 1610 N N . ARG B 1 89 ? -6.473 23.906 5.5 1 97.38 89 ARG B N 1
ATOM 1611 C CA . ARG B 1 89 ? -5.109 23.516 5.152 1 97.38 89 ARG B CA 1
ATOM 1612 C C . ARG B 1 89 ? -4.91 22.016 5.293 1 97.38 89 ARG B C 1
ATOM 1614 O O . ARG B 1 89 ? -3.797 21.547 5.551 1 97.38 89 ARG B O 1
ATOM 1621 N N . VAL B 1 90 ? -5.961 21.281 5.219 1 98.12 90 VAL B N 1
ATOM 1622 C CA . VAL B 1 90 ? -5.918 19.812 5.191 1 98.12 90 VAL B CA 1
ATOM 1623 C C . VAL B 1 90 ? -6.438 19.312 3.85 1 98.12 90 VAL B C 1
ATOM 1625 O O . VAL B 1 90 ? -7.516 19.703 3.402 1 98.12 90 VAL B O 1
ATOM 1628 N N . PHE B 1 91 ? -5.664 18.406 3.23 1 97.88 91 PHE B N 1
ATOM 1629 C CA . PHE B 1 91 ? -6.043 17.922 1.913 1 97.88 91 PHE B CA 1
ATOM 1630 C C . PHE B 1 91 ? -5.848 16.406 1.824 1 97.88 91 PHE B C 1
ATOM 1632 O O . PHE B 1 91 ? -4.879 15.867 2.363 1 97.88 91 PHE B O 1
ATOM 1639 N N . ILE B 1 92 ? -6.809 15.844 1.15 1 97.5 92 ILE B N 1
ATOM 1640 C CA . ILE B 1 92 ? -6.598 14.469 0.721 1 97.5 92 ILE B CA 1
ATOM 1641 C C . ILE B 1 92 ? -5.801 14.453 -0.58 1 97.5 92 ILE B C 1
ATOM 1643 O O . ILE B 1 92 ? -6.133 15.156 -1.532 1 97.5 92 ILE B O 1
ATOM 1647 N N . ALA B 1 93 ? -4.711 13.711 -0.6 1 96.94 93 ALA B N 1
ATOM 1648 C CA . ALA B 1 93 ? -3.998 13.516 -1.859 1 96.94 93 ALA B CA 1
ATOM 1649 C C . ALA B 1 93 ? -4.621 12.383 -2.672 1 96.94 93 ALA B C 1
ATOM 1651 O O . ALA B 1 93 ? -4.859 11.297 -2.15 1 96.94 93 ALA B O 1
ATOM 1652 N N . ASP B 1 94 ? -4.973 12.68 -3.949 1 95.88 94 ASP B N 1
ATOM 1653 C CA . ASP B 1 94 ? -5.422 11.633 -4.871 1 95.88 94 ASP B CA 1
ATOM 1654 C C . ASP B 1 94 ? -4.25 10.766 -5.32 1 95.88 94 ASP B C 1
ATOM 1656 O O . ASP B 1 94 ? -3.762 10.898 -6.441 1 95.88 94 ASP B O 1
ATOM 1660 N N . ALA B 1 95 ? -3.852 9.812 -4.398 1 95.88 95 ALA B N 1
ATOM 1661 C CA . ALA B 1 95 ? -2.621 9.047 -4.59 1 95.88 95 ALA B CA 1
ATOM 1662 C C . ALA B 1 95 ? -2.756 7.645 -4.008 1 95.88 95 ALA B C 1
ATOM 1664 O O . ALA B 1 95 ? -3.555 7.414 -3.1 1 95.88 95 ALA B O 1
ATOM 1665 N N . PRO B 1 96 ? -2.01 6.703 -4.598 1 96.12 96 PRO B N 1
ATOM 1666 C CA . PRO B 1 96 ? -1.906 5.41 -3.922 1 96.12 96 PRO B CA 1
ATOM 1667 C C . PRO B 1 96 ? -1.275 5.52 -2.535 1 96.12 96 PRO B C 1
ATOM 1669 O O . PRO B 1 96 ? -0.362 6.32 -2.33 1 96.12 96 PRO B O 1
ATOM 1672 N N . LEU B 1 97 ? -1.72 4.695 -1.646 1 97.69 97 LEU B N 1
ATOM 1673 C CA . LEU B 1 97 ? -1.391 4.883 -0.237 1 97.69 97 LEU B CA 1
ATOM 1674 C C . LEU B 1 97 ? 0.114 4.781 -0.012 1 97.69 97 LEU B C 1
ATOM 1676 O O . LEU B 1 97 ? 0.74 5.727 0.469 1 97.69 97 LEU B O 1
ATOM 1680 N N . VAL B 1 98 ? 0.782 3.658 -0.377 1 97.75 98 VAL B N 1
ATOM 1681 C CA . VAL B 1 98 ? 2.18 3.398 -0.048 1 97.75 98 VAL B CA 1
ATOM 1682 C C . VAL B 1 98 ? 3.082 4.316 -0.868 1 97.75 98 VAL B C 1
ATOM 1684 O O . VAL B 1 98 ? 3.891 5.062 -0.309 1 97.75 98 VAL B O 1
ATOM 1687 N N . GLU B 1 99 ? 2.912 4.312 -2.1 1 96.69 99 GLU B N 1
ATOM 1688 C CA . GLU B 1 99 ? 3.756 5.066 -3.021 1 96.69 99 GLU B CA 1
ATOM 1689 C C . GLU B 1 99 ? 3.582 6.57 -2.828 1 96.69 99 GLU B C 1
ATOM 1691 O O . GLU B 1 99 ? 4.555 7.328 -2.881 1 96.69 99 GLU B O 1
ATOM 1696 N N . GLY B 1 100 ? 2.305 6.973 -2.635 1 96.69 100 GLY B N 1
ATOM 1697 C CA . GLY B 1 100 ? 2.045 8.375 -2.355 1 96.69 100 GLY B CA 1
ATOM 1698 C C . GLY B 1 100 ? 2.691 8.859 -1.071 1 96.69 100 GLY B C 1
ATOM 1699 O O . GLY B 1 100 ? 3.186 9.984 -1.006 1 96.69 100 GLY B O 1
ATOM 1700 N N . ALA B 1 101 ? 2.654 8.016 -0.059 1 97.69 101 ALA B N 1
ATOM 1701 C CA . ALA B 1 101 ? 3.287 8.359 1.213 1 97.69 101 ALA B CA 1
ATOM 1702 C C . ALA B 1 101 ? 4.785 8.586 1.036 1 97.69 101 ALA B C 1
ATOM 1704 O O . ALA B 1 101 ? 5.344 9.547 1.581 1 97.69 101 ALA B O 1
ATOM 1705 N N . ILE B 1 102 ? 5.41 7.762 0.245 1 95.88 102 ILE B N 1
ATOM 1706 C CA . ILE B 1 102 ? 6.844 7.891 0.004 1 95.88 102 ILE B CA 1
ATOM 1707 C C . ILE B 1 102 ? 7.129 9.195 -0.732 1 95.88 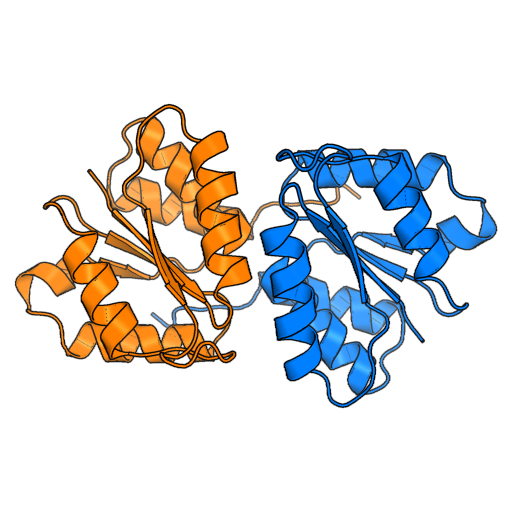102 ILE B C 1
ATOM 1709 O O . ILE B 1 102 ? 8.039 9.938 -0.36 1 95.88 102 ILE B O 1
ATOM 1713 N N . GLY B 1 103 ? 6.34 9.469 -1.733 1 95.56 103 GLY B N 1
ATOM 1714 C CA . GLY B 1 103 ? 6.496 10.719 -2.449 1 95.56 103 GLY B CA 1
ATOM 1715 C C . GLY B 1 103 ? 6.34 11.938 -1.56 1 95.56 103 GLY B C 1
ATOM 1716 O O . GLY B 1 103 ? 7.133 12.875 -1.638 1 95.56 103 GLY B O 1
ATOM 1717 N N . ALA B 1 104 ? 5.32 11.906 -0.744 1 97.25 104 ALA B N 1
ATOM 1718 C CA . ALA B 1 104 ? 5.035 13.016 0.164 1 97.25 104 ALA B CA 1
ATOM 1719 C C . ALA B 1 104 ? 6.18 13.227 1.151 1 97.25 104 ALA B C 1
ATOM 1721 O O . ALA B 1 104 ? 6.648 14.352 1.338 1 97.25 104 ALA B O 1
ATOM 1722 N N . VAL B 1 105 ? 6.652 12.156 1.731 1 96.62 105 VAL B N 1
ATOM 1723 C CA . VAL B 1 105 ? 7.668 12.219 2.777 1 96.62 105 VAL B CA 1
ATOM 1724 C C . VAL B 1 105 ? 8.984 12.727 2.189 1 96.62 105 VAL B C 1
ATOM 1726 O O . VAL B 1 105 ? 9.68 13.531 2.811 1 96.62 105 VAL B O 1
ATOM 1729 N N . VAL B 1 106 ? 9.344 12.258 1.033 1 94.38 106 VAL B N 1
ATOM 1730 C CA . VAL B 1 106 ? 10.562 12.711 0.374 1 94.38 106 VAL B CA 1
ATOM 1731 C C . VAL B 1 106 ? 10.477 14.211 0.109 1 94.38 106 VAL B C 1
ATOM 1733 O O . VAL B 1 106 ? 11.445 14.945 0.325 1 94.38 106 VAL B O 1
ATOM 1736 N N . GLN B 1 107 ? 9.312 14.633 -0.321 1 95.38 107 GLN B N 1
ATOM 1737 C CA . GLN B 1 107 ? 9.141 16.047 -0.623 1 95.38 107 GLN B CA 1
ATOM 1738 C C . GLN B 1 107 ? 9.203 16.891 0.646 1 95.38 107 GLN B C 1
ATOM 1740 O O . GLN B 1 107 ? 9.766 17.984 0.644 1 95.38 107 GLN B O 1
ATOM 1745 N N . VAL B 1 108 ? 8.617 16.422 1.76 1 95.62 108 VAL B N 1
ATOM 1746 C CA . VAL B 1 108 ? 8.695 17.109 3.043 1 95.62 108 VAL B CA 1
ATOM 1747 C C . VAL B 1 108 ? 10.148 17.234 3.48 1 95.62 108 VAL B C 1
ATOM 1749 O O . VAL B 1 108 ? 10.57 18.281 3.963 1 95.62 108 VAL B O 1
ATOM 1752 N N . SER B 1 109 ? 10.875 16.203 3.281 1 94 109 SER B N 1
ATOM 1753 C CA . SER B 1 109 ? 12.25 16.109 3.756 1 94 109 SER B CA 1
ATOM 1754 C C . SER B 1 109 ? 13.148 17.125 3.053 1 94 109 SER B C 1
ATOM 1756 O O . SER B 1 109 ? 14.172 17.547 3.602 1 94 109 SER B O 1
ATOM 1758 N N . ILE B 1 110 ? 12.742 17.562 1.86 1 92.81 110 ILE B N 1
ATOM 1759 C CA . ILE B 1 110 ? 13.578 18.5 1.117 1 92.81 110 ILE B CA 1
ATOM 1760 C C . ILE B 1 110 ? 12.977 19.906 1.184 1 92.81 110 ILE B C 1
ATOM 1762 O O . ILE B 1 110 ? 13.367 20.781 0.423 1 92.81 110 ILE B O 1
ATOM 1766 N N . GLY B 1 111 ? 11.953 20.031 2.021 1 92.94 111 GLY B N 1
ATOM 1767 C CA . GLY B 1 111 ? 11.477 21.359 2.367 1 92.94 111 GLY B CA 1
ATOM 1768 C C . GLY B 1 111 ? 10.344 21.828 1.485 1 92.94 111 GLY B C 1
ATOM 1769 O O . GLY B 1 111 ? 10.117 23.031 1.347 1 92.94 111 GLY B O 1
ATOM 1770 N N . GLY B 1 112 ? 9.664 20.969 0.826 1 94.94 112 GLY B N 1
ATOM 1771 C CA . GLY B 1 112 ? 8.523 21.375 0.014 1 94.94 112 GLY B CA 1
ATOM 1772 C C . GLY B 1 112 ? 7.387 21.953 0.828 1 94.94 112 GLY B C 1
ATOM 1773 O O . GLY B 1 112 ? 7.23 21.641 2.008 1 94.94 112 GLY B O 1
ATOM 1774 N N . ASP B 1 113 ? 6.648 22.859 0.177 1 96.81 113 ASP B N 1
ATOM 1775 C CA . ASP B 1 113 ? 5.457 23.391 0.825 1 96.81 113 ASP B CA 1
ATOM 1776 C C . ASP B 1 113 ? 4.266 22.453 0.639 1 96.81 113 ASP B C 1
ATOM 1778 O O . ASP B 1 113 ? 4.406 21.375 0.069 1 96.81 113 ASP B O 1
ATOM 1782 N N . LEU B 1 114 ? 3.146 22.859 1.195 1 97.62 114 LEU B N 1
ATOM 1783 C CA . LEU B 1 114 ? 1.951 22.016 1.242 1 97.62 114 LEU B CA 1
ATOM 1784 C C . LEU B 1 114 ? 1.54 21.578 -0.159 1 97.62 114 LEU B C 1
ATOM 1786 O O . LEU B 1 114 ? 1.263 20.406 -0.388 1 97.62 114 LEU B O 1
ATOM 1790 N N . ASN B 1 115 ? 1.525 22.5 -1.099 1 97.75 115 ASN B N 1
ATOM 1791 C CA . ASN B 1 115 ? 1.142 22.188 -2.471 1 97.75 115 ASN B CA 1
ATOM 1792 C C . ASN B 1 115 ? 2.143 21.25 -3.137 1 97.75 115 ASN B C 1
ATOM 1794 O O . ASN B 1 115 ? 1.754 20.344 -3.871 1 97.75 115 ASN B O 1
ATOM 1798 N N . GLN B 1 116 ? 3.404 21.453 -2.904 1 97.62 116 GLN B N 1
ATOM 1799 C CA . GLN B 1 116 ? 4.449 20.609 -3.463 1 97.62 116 GLN B CA 1
ATOM 1800 C C . GLN B 1 116 ? 4.367 19.188 -2.908 1 97.62 116 GLN B C 1
ATOM 1802 O O . GLN B 1 116 ? 4.57 18.219 -3.639 1 97.62 116 GLN B O 1
ATOM 1807 N N . VAL B 1 117 ? 4.098 19.078 -1.627 1 97.62 117 VAL B N 1
ATOM 1808 C CA . VAL B 1 117 ? 3.988 17.781 -0.977 1 97.62 117 VAL B CA 1
ATOM 1809 C C . VAL B 1 117 ? 2.779 17.016 -1.528 1 97.62 117 VAL B C 1
ATOM 1811 O O . VAL B 1 117 ? 2.871 15.836 -1.849 1 97.62 117 VAL B O 1
ATOM 1814 N N . LYS B 1 118 ? 1.649 17.719 -1.622 1 97.94 118 LYS B N 1
ATOM 1815 C CA . LYS B 1 118 ? 0.454 17.109 -2.201 1 97.94 118 LYS B CA 1
ATOM 1816 C C . LYS B 1 118 ? 0.72 16.625 -3.623 1 97.94 118 LYS B C 1
ATOM 1818 O O . LYS B 1 118 ? 0.345 15.5 -3.979 1 97.94 118 LYS B O 1
ATOM 1823 N N . LYS B 1 119 ? 1.35 17.438 -4.426 1 97.56 119 LYS B N 1
ATOM 1824 C CA . LYS B 1 119 ? 1.648 17.094 -5.812 1 97.56 119 LYS B CA 1
ATOM 1825 C C . LYS B 1 119 ? 2.582 15.883 -5.891 1 97.56 119 LYS B C 1
ATOM 1827 O O . LYS B 1 119 ? 2.408 15.016 -6.75 1 97.56 119 LYS B O 1
ATOM 1832 N N . ALA B 1 120 ? 3.604 15.852 -5.055 1 96.81 120 ALA B N 1
ATOM 1833 C CA . ALA B 1 120 ? 4.539 14.734 -5.027 1 96.81 120 ALA B CA 1
ATOM 1834 C C . ALA B 1 120 ? 3.82 13.422 -4.711 1 96.81 120 ALA B C 1
ATOM 1836 O O . ALA B 1 120 ? 4.113 12.391 -5.312 1 96.81 120 ALA B O 1
ATOM 1837 N N . ALA B 1 121 ? 2.93 13.438 -3.725 1 97.12 121 ALA B N 1
ATOM 1838 C CA . ALA B 1 121 ? 2.125 12.258 -3.414 1 97.12 121 ALA B CA 1
ATOM 1839 C C . ALA B 1 121 ? 1.311 11.812 -4.625 1 97.12 121 ALA B C 1
ATOM 1841 O O . ALA B 1 121 ? 1.282 10.625 -4.961 1 97.12 121 ALA B O 1
ATOM 1842 N N . GLU B 1 122 ? 0.696 12.758 -5.289 1 96.06 122 GLU B N 1
ATOM 1843 C CA . GLU B 1 122 ? -0.216 12.477 -6.391 1 96.06 122 GLU B CA 1
ATOM 1844 C C . GLU B 1 122 ? 0.542 11.977 -7.621 1 96.06 122 GLU B C 1
ATOM 1846 O O . GLU B 1 122 ? 0.013 11.188 -8.398 1 96.06 122 GLU B O 1
ATOM 1851 N N . GLU B 1 123 ? 1.766 12.383 -7.754 1 94.12 123 GLU B N 1
ATOM 1852 C CA . GLU B 1 123 ? 2.596 11.953 -8.875 1 94.12 123 GLU B CA 1
ATOM 1853 C C . GLU B 1 123 ? 2.893 10.461 -8.805 1 94.12 123 GLU B C 1
ATOM 1855 O O . GLU B 1 123 ? 3.271 9.852 -9.812 1 94.12 123 GLU B O 1
ATOM 1860 N N . ALA B 1 124 ? 2.715 9.914 -7.656 1 89 124 ALA B N 1
ATOM 1861 C CA . ALA B 1 124 ? 2.965 8.484 -7.473 1 89 124 ALA B CA 1
ATOM 1862 C C . ALA B 1 124 ? 2.035 7.648 -8.344 1 89 124 ALA B C 1
ATOM 1864 O O . ALA B 1 124 ? 2.342 6.496 -8.664 1 89 124 ALA B O 1
ATOM 1865 N N . LYS B 1 125 ? 0.884 8.234 -8.703 1 87.19 125 LYS B N 1
ATOM 1866 C CA . LYS B 1 125 ? -0.061 7.559 -9.586 1 87.19 125 LYS B CA 1
ATOM 1867 C C . LYS B 1 125 ? 0.558 7.297 -10.961 1 87.19 125 LYS B C 1
ATOM 1869 O O . LYS B 1 125 ? 0.137 6.379 -11.672 1 87.19 125 LYS B O 1
ATOM 1874 N N . THR B 1 126 ? 1.496 8.102 -11.227 1 82.62 126 THR B N 1
ATOM 1875 C CA . THR B 1 126 ? 2.037 8.039 -12.578 1 82.62 126 THR B CA 1
ATOM 1876 C C . THR B 1 126 ? 3.273 7.148 -12.633 1 82.62 126 THR B C 1
ATOM 1878 O O . THR B 1 126 ? 3.838 6.914 -13.703 1 82.62 126 THR B O 1
ATOM 1881 N N . ILE B 1 127 ? 3.654 6.703 -11.547 1 78.19 127 ILE B N 1
ATOM 1882 C CA . ILE B 1 127 ? 4.848 5.863 -11.508 1 78.19 127 ILE B CA 1
ATOM 1883 C C . ILE B 1 127 ? 4.621 4.605 -12.336 1 78.19 127 ILE B C 1
ATOM 1885 O O . ILE B 1 127 ? 3.611 3.916 -12.172 1 78.19 127 ILE B O 1
ATOM 1889 N N . VAL B 1 128 ? 5.473 4.48 -13.258 1 76.25 128 VAL B N 1
ATOM 1890 C CA . VAL B 1 128 ? 5.477 3.295 -14.109 1 76.25 128 VAL B CA 1
ATOM 1891 C C . VAL B 1 128 ? 6.426 2.248 -13.539 1 76.25 128 VAL B C 1
ATOM 1893 O O . VAL B 1 128 ? 7.621 2.51 -13.375 1 76.25 128 VAL B O 1
ATOM 1896 N N . LYS B 1 129 ? 5.918 1.14 -13.18 1 76.5 129 LYS B N 1
ATOM 1897 C CA . LYS B 1 129 ? 6.738 0.108 -12.547 1 76.5 129 LYS B CA 1
ATOM 1898 C C . LYS B 1 129 ? 7.367 -0.811 -13.594 1 76.5 129 LYS B C 1
ATOM 1900 O O . LYS B 1 129 ? 8.43 -1.393 -13.352 1 76.5 129 LYS B O 1
ATOM 1905 N N . ILE B 1 130 ? 6.641 -1.002 -14.492 1 71.19 130 ILE B N 1
ATOM 1906 C CA . ILE B 1 130 ? 7.16 -1.955 -15.469 1 71.19 130 ILE B CA 1
ATOM 1907 C C . ILE B 1 130 ? 7.496 -1.231 -16.766 1 71.19 130 ILE B C 1
ATOM 1909 O O . ILE B 1 130 ? 6.688 -0.452 -17.281 1 71.19 130 ILE B O 1
ATOM 1913 N N . ILE B 1 131 ? 8.75 -1.233 -17.125 1 51.56 131 ILE B N 1
ATOM 1914 C CA . ILE B 1 131 ? 9.109 -0.751 -18.453 1 51.56 131 ILE B CA 1
ATOM 1915 C C . ILE B 1 131 ? 9.047 -1.901 -19.453 1 51.56 131 ILE B C 1
ATOM 1917 O O . ILE B 1 131 ? 9.719 -2.92 -19.281 1 51.56 131 ILE B O 1
ATOM 1921 N N . ASN B 1 132 ? 7.812 -2.02 -19.844 1 43.81 132 ASN B N 1
ATOM 1922 C CA . ASN B 1 132 ? 7.75 -2.955 -20.969 1 43.81 132 ASN B CA 1
ATOM 1923 C C . ASN B 1 132 ? 8.773 -2.613 -22.047 1 43.81 132 ASN B C 1
ATOM 1925 O O . ASN B 1 132 ? 9.141 -1.447 -22.219 1 43.81 132 ASN B O 1
#

Sequence (264 aa):
MIGIVIVSHSHKIADGVIELSSQMAQSNINIIPAAGTDDGRIGTDVIKIKNAIIKADTGEGVIVLADIGSSVMSTEMAFEMLDDELRQRVFIADAPLVEGAIGAVVQVSIGGDLNQVKKAAEEAKTIVKIINMIGIVIVSHSHKIADGVIELSSQMAQSNINIIPAAGTDDGRIGTDVIKIKNAIIKADTGEGVIVLADIGSSVMSTEMAFEMLDDELRQRVFIADAPLVEGAIGAVVQVSIGGDLNQVKKAAEEAKTIVKIIN

Solvent-accessible surface area (backbone atoms only — not comparable to full-atom values): 12994 Å² total; per-residue (Å²): 92,60,9,31,31,36,33,22,43,30,49,41,30,27,53,22,44,51,55,54,32,56,70,65,26,81,47,92,72,51,69,29,65,25,38,13,31,96,86,70,43,80,30,66,39,42,67,49,38,37,50,26,50,59,68,28,45,66,80,51,22,31,41,33,33,29,54,51,69,68,44,40,54,38,47,55,57,20,50,72,71,46,56,72,74,61,45,74,42,50,42,76,36,58,26,42,39,63,49,10,47,43,32,23,38,44,31,49,48,74,66,46,51,59,69,52,19,39,48,36,11,28,50,39,45,66,62,75,66,60,83,124,91,60,8,30,30,36,33,23,42,30,50,39,30,28,52,22,45,52,55,55,32,57,70,65,26,81,47,92,71,50,70,30,62,24,40,11,30,96,87,69,43,81,31,66,38,43,66,48,40,37,50,24,50,59,67,27,44,65,79,52,22,30,41,34,33,30,52,51,71,69,45,41,53,39,47,54,55,21,50,72,71,46,57,72,74,61,44,75,42,50,41,75,35,56,25,43,38,65,48,9,47,42,31,23,39,45,31,48,49,74,66,45,52,58,69,52,19,40,49,36,11,28,50,40,46,65,61,74,66,61,82,125

Organism: NCBI:txid1720316

Nearest PDB structures (foldseek):
  3b48-assembly1_B  TM=9.170E-01  e=1.543E-11  Enterococcus faecalis V583
  3b48-assembly1_A  TM=9.048E-01  e=1.123E-11  Enterococcus faecalis V583
  3b48-assembly2_D  TM=9.140E-01  e=6.238E-11  Enterococcus faecalis V583
  3b48-assembly3_E  TM=9.235E-01  e=1.037E-10  Enterococcus faecalis V583
  3ipr-assembly1_A  TM=8.136E-01  e=2.860E-06  Enterococcus faecalis

Radius of gyration: 17.83 Å; Cα contacts (8 Å, |Δi|>4): 626; chains: 2; bounding box: 33×51×40 Å

Foldseek 3Di:
DEFEEAEFLAPVVQVVLVVVLCVLAPDDHHYFYQYHDPVRHRDGDLVSLLVSLVSRDPPQAYEYEYADDRRVVSNVVSLVVDDPVRSVRYDYAPAHRRQLSNQLRHCVRVPHGSVNSSVSSNCSVVDDDDDD/DEFEEAEFLAPVVQVVLVVVLCVLAPDDHHYFYQYHDPVRHRDGDLVSLLVSLVSRDPPQAYEYEYADDVRVVSNVVNLVVDDPVRSVRYDYAPAHRNQLSNQLRHCVRVPDGSVNSSVSSNCSVVDDDDDD